Protein AF-A0A0U3AAB5-F1 (afdb_monomer_lite)

pLDDT: mean 86.21, std 10.26, range [43.69, 97.12]

Organism: Cnaphalocrocis medinalis (NCBI:txid437488)

InterPro domains:
  IPR052192 Ionotropic receptor [PTHR42643] (120-306)

Structure (mmCIF, N/CA/C/O backbone):
data_AF-A0A0U3AAB5-F1
#
_entry.id   AF-A0A0U3AAB5-F1
#
loop_
_atom_site.group_PDB
_atom_site.id
_atom_site.type_symbol
_atom_site.label_atom_id
_atom_site.label_alt_id
_atom_site.label_comp_id
_atom_site.label_asym_id
_atom_site.label_entity_id
_atom_site.label_seq_id
_atom_site.pdbx_PDB_ins_code
_atom_site.Cartn_x
_atom_site.Cartn_y
_atom_site.Cartn_z
_atom_site.occupancy
_atom_site.B_iso_or_equiv
_atom_site.auth_seq_id
_atom_site.auth_comp_id
_atom_site.auth_asym_id
_atom_site.auth_atom_id
_atom_site.pdbx_PDB_model_num
ATOM 1 N N . LYS A 1 1 ? -9.366 24.330 27.248 1.00 53.28 1 LYS A N 1
ATOM 2 C CA . LYS A 1 1 ? -8.944 22.915 27.414 1.00 53.28 1 LYS A CA 1
ATOM 3 C C . LYS A 1 1 ? -9.839 22.276 28.473 1.00 53.28 1 LYS A C 1
ATOM 5 O O . LYS A 1 1 ? -10.000 22.884 29.523 1.00 53.28 1 LYS A O 1
ATOM 10 N N . SER A 1 2 ? -10.493 21.150 28.172 1.00 60.34 2 SER A N 1
ATOM 11 C CA . SER A 1 2 ? -11.487 20.519 29.059 1.00 60.34 2 SER A CA 1
ATOM 12 C C . SER A 1 2 ? -10.840 19.854 30.287 1.00 60.34 2 SER A C 1
ATOM 14 O O . SER A 1 2 ? -9.654 19.523 30.272 1.00 60.34 2 SER A O 1
ATOM 16 N N . LYS A 1 3 ? -11.625 19.628 31.349 1.00 65.94 3 LYS A N 1
ATOM 17 C CA . LYS A 1 3 ? -11.216 18.922 32.583 1.00 65.94 3 LYS A CA 1
ATOM 18 C C . LYS A 1 3 ? -10.645 17.520 32.304 1.00 65.94 3 LYS A C 1
ATOM 20 O O . LYS A 1 3 ? -9.712 17.089 32.976 1.00 65.94 3 LYS A O 1
ATOM 25 N N . GLU A 1 4 ? -11.155 16.844 31.277 1.00 64.88 4 GLU A N 1
ATOM 26 C CA . GLU A 1 4 ? -10.696 15.520 30.833 1.00 64.88 4 GLU A CA 1
ATOM 27 C C . GLU A 1 4 ? -9.260 15.551 30.288 1.00 64.88 4 GLU A C 1
ATOM 29 O O . GLU A 1 4 ? -8.475 14.647 30.563 1.00 64.88 4 GLU A O 1
ATOM 34 N N . SER A 1 5 ? -8.862 16.630 29.603 1.00 64.75 5 SER A N 1
ATOM 35 C CA . SER A 1 5 ? -7.488 16.784 29.102 1.00 64.75 5 SER A CA 1
ATOM 36 C C . SER A 1 5 ? -6.456 16.799 30.236 1.00 64.75 5 SER A C 1
ATOM 38 O O . SER A 1 5 ? -5.373 16.237 30.079 1.00 64.75 5 SER A O 1
ATOM 40 N N . TYR A 1 6 ? -6.794 17.384 31.390 1.00 69.94 6 TYR A N 1
ATOM 41 C CA . TYR A 1 6 ? -5.922 17.386 32.569 1.00 69.94 6 TYR A CA 1
ATOM 42 C C . TYR A 1 6 ? -5.834 16.008 33.236 1.00 69.94 6 TYR A C 1
ATOM 44 O O . TYR A 1 6 ? -4.769 15.645 33.736 1.00 69.94 6 TYR A O 1
ATOM 52 N N . LEU A 1 7 ? -6.922 15.228 33.218 1.00 74.19 7 LEU A N 1
ATOM 53 C CA . LEU A 1 7 ? -6.930 13.851 33.718 1.00 74.19 7 LEU A CA 1
ATOM 54 C C . LEU A 1 7 ? -5.954 12.983 32.917 1.00 74.19 7 LEU A C 1
ATOM 56 O O . LEU A 1 7 ? -5.092 12.337 33.506 1.00 74.19 7 LEU A O 1
ATOM 60 N N . PHE A 1 8 ? -6.040 13.025 31.584 1.00 73.44 8 PHE A N 1
ATOM 61 C CA . PHE A 1 8 ? -5.138 12.271 30.711 1.00 73.44 8 PHE A CA 1
ATOM 62 C C . PHE A 1 8 ? -3.686 12.702 30.871 1.00 73.44 8 PHE A C 1
ATOM 64 O O . PHE A 1 8 ? -2.805 11.855 30.977 1.00 73.44 8 PHE A O 1
ATOM 71 N N . GLN A 1 9 ? -3.428 14.007 30.953 1.00 73.50 9 GLN A N 1
ATOM 72 C CA . GLN A 1 9 ? -2.069 14.497 31.149 1.00 73.50 9 GLN A CA 1
ATOM 73 C C . GLN A 1 9 ? -1.484 14.016 32.484 1.00 73.50 9 GLN A C 1
ATOM 75 O O . GLN A 1 9 ? -0.311 13.668 32.551 1.00 73.50 9 GLN A O 1
ATOM 80 N N . ASN A 1 10 ? -2.290 13.949 33.545 1.00 78.12 10 ASN A N 1
ATOM 81 C CA . ASN A 1 10 ? -1.845 13.419 34.833 1.00 78.12 10 ASN A CA 1
ATOM 82 C C . ASN A 1 10 ? -1.679 11.894 34.826 1.00 78.12 10 ASN A C 1
ATOM 84 O O . ASN A 1 10 ? -0.708 11.407 35.398 1.00 78.12 10 ASN A O 1
ATOM 88 N N . LEU A 1 11 ? -2.563 11.157 34.145 1.00 79.44 11 LEU A N 1
ATOM 89 C CA . LEU A 1 11 ? -2.450 9.705 33.971 1.00 79.44 11 LEU A CA 1
ATOM 90 C C . LEU A 1 11 ? -1.170 9.335 33.210 1.00 79.44 11 LEU A C 1
ATOM 92 O O . LEU A 1 11 ? -0.458 8.410 33.590 1.00 79.44 11 LEU A O 1
ATOM 96 N N . LEU A 1 12 ? -0.863 10.082 32.148 1.00 79.88 12 LEU A N 1
ATOM 97 C CA . LEU A 1 12 ? 0.249 9.774 31.256 1.00 79.88 12 LEU A CA 1
ATOM 98 C C . LEU A 1 12 ? 1.599 10.321 31.746 1.00 79.88 12 LEU A C 1
ATOM 100 O O . LEU A 1 12 ? 2.638 9.856 31.291 1.00 79.88 12 LEU A O 1
ATOM 104 N N . LYS A 1 13 ? 1.632 11.254 32.710 1.00 78.00 13 LYS A N 1
ATOM 105 C CA . LYS A 1 13 ? 2.886 11.767 33.309 1.00 78.00 13 LYS A CA 1
ATOM 106 C C . LYS A 1 13 ? 3.791 10.673 33.885 1.00 78.00 13 LYS A C 1
ATOM 108 O O . LYS A 1 13 ? 5.003 10.847 33.874 1.00 78.00 13 LYS A O 1
ATOM 113 N N . GLY A 1 14 ? 3.218 9.583 34.397 1.00 77.56 14 GLY A N 1
ATOM 114 C CA . GLY A 1 14 ? 3.962 8.445 34.951 1.00 77.56 14 GLY A CA 1
ATOM 115 C C . GLY A 1 14 ? 4.157 7.281 33.977 1.00 77.56 14 GLY A C 1
ATOM 116 O O . GLY A 1 14 ? 4.626 6.223 34.389 1.00 77.56 14 GLY A O 1
ATOM 117 N N . PHE A 1 15 ? 3.750 7.429 32.714 1.00 79.94 15 PHE A N 1
ATOM 118 C CA . PHE A 1 15 ? 3.749 6.327 31.758 1.00 79.94 15 PHE A CA 1
ATOM 119 C C . PHE A 1 15 ? 5.158 6.136 31.164 1.00 79.94 15 PHE A C 1
ATOM 121 O O . PHE A 1 15 ? 5.760 7.111 30.715 1.00 79.94 15 PHE A O 1
ATOM 128 N N . PRO A 1 16 ? 5.711 4.908 31.133 1.00 84.06 16 PRO A N 1
ATOM 129 C CA . PRO A 1 16 ? 7.117 4.656 30.790 1.00 84.06 16 PRO A CA 1
ATOM 130 C C . PRO A 1 16 ? 7.421 4.736 29.282 1.00 84.06 16 PRO A C 1
ATOM 132 O O . PRO A 1 16 ? 8.413 4.178 28.819 1.00 84.06 16 PRO A O 1
ATOM 135 N N . VAL A 1 17 ? 6.570 5.397 28.495 1.00 82.31 17 VAL A N 1
ATOM 136 C CA . VAL A 1 17 ? 6.731 5.541 27.044 1.00 82.31 17 VAL A CA 1
ATOM 137 C C . VAL A 1 17 ? 6.533 6.990 26.628 1.00 82.31 17 VAL A C 1
ATOM 139 O O . VAL A 1 17 ? 5.705 7.708 27.187 1.00 82.31 17 VAL A O 1
ATOM 142 N N . SER A 1 18 ? 7.292 7.418 25.622 1.00 83.62 18 SER A N 1
ATOM 143 C CA . SER A 1 18 ? 7.098 8.719 24.991 1.00 83.62 18 SER A CA 1
ATOM 144 C C . SER A 1 18 ? 5.726 8.762 24.328 1.00 83.62 18 SER A C 1
ATOM 146 O O . SER A 1 18 ? 5.373 7.871 23.558 1.00 83.62 18 SER A O 1
ATOM 148 N N . TYR A 1 19 ? 4.953 9.800 24.623 1.00 84.06 19 TYR A N 1
ATOM 149 C CA . TYR A 1 19 ? 3.646 10.015 24.022 1.00 84.06 19 TYR A CA 1
ATOM 150 C C . TYR A 1 19 ? 3.518 11.463 23.573 1.00 84.06 19 TYR A C 1
ATOM 152 O O . TYR A 1 19 ? 4.090 12.379 24.165 1.00 84.06 19 TYR A O 1
ATOM 160 N N . VAL A 1 20 ? 2.723 11.654 22.530 1.00 83.62 20 VAL A N 1
ATOM 161 C CA . VAL A 1 20 ? 2.262 12.965 22.094 1.00 83.62 20 VAL A CA 1
ATOM 162 C C . VAL A 1 20 ? 0.745 12.925 22.121 1.00 83.62 20 VAL A C 1
ATOM 164 O O . VAL A 1 20 ? 0.143 11.907 21.782 1.00 83.62 20 VAL A O 1
ATOM 167 N N . HIS A 1 21 ? 0.120 14.004 22.582 1.00 83.38 21 HIS A N 1
ATOM 168 C CA . HIS A 1 21 ? -1.331 14.094 22.651 1.00 83.38 21 HIS A CA 1
ATOM 169 C C . HIS A 1 21 ? -1.815 15.260 21.789 1.00 83.38 21 HIS A C 1
ATOM 171 O O . HIS A 1 21 ? -1.253 16.352 21.840 1.00 83.38 21 HIS A O 1
ATOM 177 N N . GLY A 1 22 ? -2.867 15.017 21.014 1.00 84.69 22 GLY A N 1
ATOM 178 C CA . GLY A 1 22 ? -3.570 16.027 20.224 1.00 84.69 22 GLY A CA 1
ATOM 179 C C . GLY A 1 22 ? -5.023 16.150 20.663 1.00 84.69 22 GLY A C 1
ATOM 180 O O . GLY A 1 22 ? -5.484 15.404 21.534 1.00 84.69 22 GLY A O 1
ATOM 181 N N . TYR A 1 23 ? -5.749 17.091 20.066 1.00 85.69 23 TYR A N 1
ATOM 182 C CA . TYR A 1 23 ? -7.181 17.257 20.309 1.00 85.69 23 TYR A CA 1
ATOM 183 C C . TYR A 1 23 ? -7.995 17.125 19.018 1.00 85.69 23 TYR A C 1
ATOM 185 O O . TYR A 1 23 ? -7.654 17.699 17.982 1.00 85.69 23 TYR A O 1
ATOM 193 N N . ILE A 1 24 ? -9.093 16.370 19.095 1.00 85.50 24 ILE A N 1
ATOM 194 C CA . ILE A 1 24 ? -10.075 16.239 18.015 1.00 85.50 24 ILE A CA 1
ATOM 195 C C . ILE A 1 24 ? -11.160 17.285 18.270 1.00 85.50 24 ILE A C 1
ATOM 197 O O . ILE A 1 24 ? -11.767 17.295 19.339 1.00 85.50 24 ILE A O 1
ATOM 201 N N . GLY A 1 25 ? -11.361 18.188 17.310 1.00 82.25 25 GLY A N 1
ATOM 202 C CA . GLY A 1 25 ? -12.419 19.192 17.383 1.00 82.25 25 GLY A CA 1
ATOM 203 C C . GLY A 1 25 ? -13.808 18.605 17.139 1.00 82.25 25 GLY A C 1
ATOM 204 O O . GLY A 1 25 ? -13.945 17.488 16.643 1.00 82.25 25 GLY A O 1
ATOM 205 N N . ASP A 1 26 ? -14.841 19.406 17.407 1.00 81.62 26 ASP A N 1
ATOM 206 C CA . ASP A 1 26 ? -16.247 19.037 17.166 1.00 81.62 26 ASP A CA 1
ATOM 207 C C . ASP A 1 26 ? -16.543 18.730 15.684 1.00 81.62 26 ASP A C 1
ATOM 209 O O . ASP A 1 26 ? -17.516 18.061 15.351 1.00 81.62 26 ASP A O 1
ATOM 213 N N . ASP A 1 27 ? -15.672 19.180 14.777 1.00 83.25 27 ASP A N 1
ATOM 214 C CA . ASP A 1 27 ? -15.710 18.888 13.347 1.00 83.25 27 ASP A CA 1
ATOM 215 C C . ASP A 1 27 ? -15.151 17.501 12.974 1.00 83.25 27 ASP A C 1
ATOM 217 O O . ASP A 1 27 ? -15.024 17.189 11.787 1.00 83.25 27 ASP A O 1
ATOM 221 N N . ASN A 1 28 ? -14.820 16.659 13.964 1.00 78.56 28 ASN A N 1
ATOM 222 C CA . ASN A 1 28 ? -14.159 15.360 13.791 1.00 78.56 28 ASN A CA 1
ATOM 223 C C . ASN A 1 28 ? -12.843 15.460 13.002 1.00 78.56 28 ASN A C 1
ATOM 225 O O . ASN A 1 28 ? -12.468 14.546 12.265 1.00 78.56 28 ASN A O 1
ATOM 229 N N . LYS A 1 29 ? -12.136 16.583 13.155 1.00 84.56 29 LYS A N 1
ATOM 230 C CA . LYS A 1 29 ? -10.801 16.796 12.596 1.00 84.56 29 LYS A CA 1
ATOM 231 C C . LYS A 1 29 ? -9.793 16.999 13.709 1.00 84.56 29 LYS A C 1
ATOM 233 O O . LYS A 1 29 ? -10.085 17.609 14.740 1.00 84.56 29 LYS A O 1
ATOM 238 N N . LEU A 1 30 ? -8.589 16.492 13.478 1.00 84.75 30 LEU A N 1
ATOM 239 C CA . LEU A 1 30 ? -7.462 16.740 14.359 1.00 84.75 30 LEU A CA 1
ATOM 240 C C . LEU A 1 30 ? -7.053 18.213 14.241 1.00 84.75 30 LEU A C 1
ATOM 242 O O . LEU A 1 30 ? -6.866 18.710 13.130 1.00 84.75 30 LEU A O 1
ATOM 246 N N . LYS A 1 31 ? -6.932 18.916 15.372 1.00 85.19 31 LYS A N 1
ATOM 247 C CA . LYS A 1 31 ? -6.490 20.319 15.377 1.00 85.19 31 LYS A CA 1
ATOM 248 C C . LYS A 1 31 ? -5.018 20.459 14.991 1.00 85.19 31 LYS A C 1
ATOM 250 O O . LYS A 1 31 ? -4.663 21.428 14.329 1.00 85.19 31 LYS A O 1
ATOM 255 N N . GLU A 1 32 ? -4.199 19.471 15.340 1.00 85.94 32 GLU A N 1
ATOM 256 C CA . GLU A 1 32 ? -2.774 19.410 15.014 1.00 85.94 32 GLU A CA 1
ATOM 257 C C . GLU A 1 32 ? -2.475 18.254 14.030 1.00 85.94 32 GLU A C 1
ATOM 259 O O . GLU A 1 32 ? -2.046 17.179 14.455 1.00 85.94 32 GLU A O 1
ATOM 264 N N . PRO A 1 33 ? -2.701 18.423 12.712 1.00 81.62 33 PRO A N 1
ATOM 265 C CA . PRO A 1 33 ? -2.517 17.354 11.720 1.00 81.62 33 PRO A CA 1
ATOM 266 C C . PRO A 1 33 ? -1.063 16.875 11.583 1.00 81.62 33 PRO A C 1
ATOM 268 O O . PRO A 1 33 ? -0.832 15.731 11.201 1.00 81.62 33 PRO A O 1
ATOM 271 N N . GLU A 1 34 ? -0.085 17.709 11.946 1.00 81.19 34 GLU A N 1
ATOM 272 C CA . GLU A 1 34 ? 1.344 17.363 11.927 1.00 81.19 34 GLU A CA 1
ATOM 273 C C . GLU A 1 34 ? 1.682 16.162 12.824 1.00 81.19 34 GLU A C 1
ATOM 275 O O . GLU A 1 34 ? 2.664 15.469 12.579 1.00 81.19 34 GLU A O 1
ATOM 280 N N . LEU A 1 35 ? 0.839 15.859 13.820 1.00 81.12 35 LEU A N 1
ATOM 281 C CA . LEU A 1 35 ? 1.000 14.696 14.698 1.00 81.12 35 LEU A CA 1
ATOM 282 C C . LEU A 1 35 ? 0.825 13.353 13.980 1.00 81.12 35 LEU A C 1
ATOM 284 O O . LEU A 1 35 ? 1.261 12.325 14.495 1.00 81.12 35 LEU A O 1
ATOM 288 N N . LEU A 1 36 ? 0.147 13.351 12.830 1.00 78.44 36 LEU A N 1
ATOM 289 C CA . LEU A 1 36 ? -0.093 12.148 12.034 1.00 78.44 36 LEU A CA 1
ATOM 290 C C . LEU A 1 36 ? 1.004 11.905 11.007 1.00 78.44 36 LEU A C 1
ATOM 292 O O . LEU A 1 36 ? 1.082 10.802 10.475 1.00 78.44 36 LEU A O 1
ATOM 296 N N . VAL A 1 37 ? 1.832 12.912 10.720 1.00 72.31 37 VAL A N 1
ATOM 297 C CA . VAL A 1 37 ? 2.930 12.767 9.771 1.00 72.31 37 VAL A CA 1
ATOM 298 C C . VAL A 1 37 ? 3.997 11.904 10.442 1.00 72.31 37 VAL A C 1
ATOM 300 O O . VAL A 1 37 ? 4.584 12.328 11.443 1.00 72.31 37 VAL A O 1
ATOM 303 N N . PRO A 1 38 ? 4.254 10.685 9.936 1.00 63.19 38 PRO A N 1
ATOM 304 C CA . PRO A 1 38 ? 5.276 9.836 10.513 1.00 63.19 38 PRO A CA 1
ATOM 305 C C . PRO A 1 38 ? 6.630 10.527 10.335 1.00 63.19 38 PRO A C 1
ATOM 307 O O . PRO A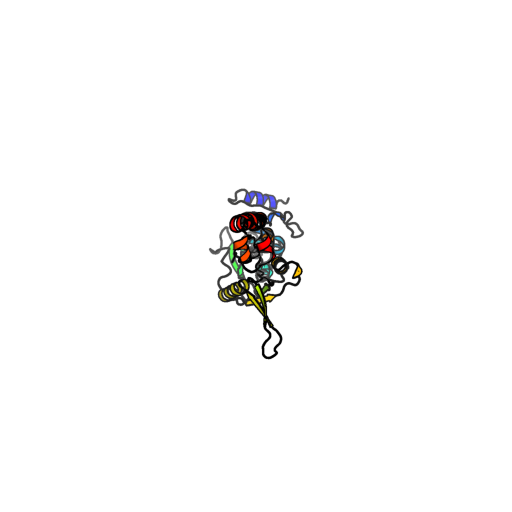 1 38 ? 7.113 10.736 9.223 1.00 63.19 38 PRO A O 1
ATOM 310 N N . GLY A 1 39 ? 7.239 10.926 11.452 1.00 63.91 39 GLY A N 1
ATOM 311 C CA . GLY A 1 39 ? 8.641 11.327 11.477 1.00 63.91 39 GLY A CA 1
ATOM 312 C C . GLY A 1 39 ? 9.560 10.114 11.280 1.00 63.91 39 GLY A C 1
ATOM 313 O O . GLY A 1 39 ? 9.167 9.070 10.772 1.00 63.91 39 GLY A O 1
ATOM 314 N N . LYS A 1 40 ? 10.798 10.185 11.779 1.00 58.66 40 LYS A N 1
ATOM 315 C CA . LYS A 1 40 ? 11.734 9.038 11.776 1.00 58.66 40 LYS A CA 1
ATOM 316 C C . LYS A 1 40 ? 11.338 7.885 12.727 1.00 58.66 40 LYS A C 1
ATOM 318 O O . LYS A 1 40 ? 12.153 6.998 12.958 1.00 58.66 40 LYS A O 1
ATOM 323 N N . GLN A 1 41 ? 10.160 7.922 13.350 1.00 67.69 41 GLN A N 1
ATOM 324 C CA . GLN A 1 41 ? 9.769 7.021 14.440 1.00 67.69 41 GLN A CA 1
ATOM 325 C C . GLN A 1 41 ? 8.426 6.348 14.159 1.00 67.69 41 GLN A C 1
ATOM 327 O O . GLN A 1 41 ? 7.522 6.961 13.596 1.00 67.69 41 GLN A O 1
ATOM 332 N N . CYS A 1 42 ? 8.293 5.094 14.597 1.00 75.06 42 CYS A N 1
ATOM 333 C CA . CYS A 1 42 ? 7.052 4.333 14.511 1.00 75.06 42 CYS A CA 1
ATOM 334 C C . CYS A 1 42 ? 6.024 4.883 15.506 1.00 75.06 42 CYS A C 1
ATOM 336 O O . CYS A 1 42 ? 6.278 4.913 16.712 1.00 75.06 42 CYS A O 1
ATOM 338 N N . LEU A 1 43 ? 4.862 5.297 15.003 1.00 86.06 43 LEU A N 1
ATOM 339 C CA . LEU A 1 43 ? 3.772 5.830 15.814 1.00 86.06 43 LEU A CA 1
ATOM 340 C C . LEU A 1 43 ? 2.698 4.759 16.034 1.00 86.06 43 LEU A C 1
ATOM 342 O O . LEU A 1 43 ? 2.412 3.928 15.174 1.00 86.06 43 LEU A O 1
ATOM 346 N N . HIS A 1 44 ? 2.102 4.764 17.220 1.00 91.19 44 HIS A N 1
ATOM 347 C CA . HIS A 1 44 ? 0.938 3.952 17.561 1.00 91.19 44 HIS A CA 1
ATOM 348 C C . HIS A 1 44 ? -0.119 4.866 18.158 1.00 91.19 44 HIS A C 1
ATOM 350 O O . HIS A 1 44 ? 0.207 5.848 18.826 1.00 91.19 44 HIS A O 1
ATOM 356 N N . PHE A 1 45 ? -1.385 4.549 17.917 1.00 91.88 45 PHE A N 1
ATOM 357 C CA . PHE A 1 45 ? -2.470 5.485 18.164 1.00 91.88 45 PHE A CA 1
ATOM 358 C C . PHE A 1 45 ? -3.433 4.948 19.209 1.00 91.88 45 PHE A C 1
ATOM 360 O O . PHE A 1 45 ? -3.860 3.795 19.150 1.00 91.88 45 PHE A O 1
ATOM 367 N N . ILE A 1 46 ? -3.811 5.819 20.141 1.00 92.50 46 ILE A N 1
ATOM 368 C CA . ILE A 1 46 ? -4.958 5.624 21.022 1.00 92.50 46 ILE A CA 1
ATOM 369 C C . ILE A 1 46 ? -5.913 6.780 20.748 1.00 92.50 46 ILE A C 1
ATOM 371 O O . ILE A 1 46 ? -5.558 7.939 20.952 1.00 92.50 46 ILE A O 1
ATOM 375 N N . ILE A 1 47 ? -7.115 6.467 20.271 1.00 92.31 47 ILE A N 1
ATOM 376 C CA . ILE A 1 47 ? -8.159 7.453 20.001 1.00 92.31 47 ILE A CA 1
ATOM 377 C C . ILE A 1 47 ? -9.285 7.274 21.003 1.00 92.31 47 ILE A C 1
ATOM 379 O O . ILE A 1 47 ? -9.811 6.175 21.162 1.00 92.31 47 ILE A O 1
ATOM 383 N N . PHE A 1 48 ? -9.716 8.381 21.593 1.00 90.38 48 PHE A N 1
ATOM 384 C CA . PHE A 1 48 ? -10.969 8.468 22.327 1.00 90.38 48 PHE A CA 1
ATOM 385 C C . PHE A 1 48 ? -11.986 9.167 21.430 1.00 90.38 48 PHE A C 1
ATOM 387 O O . PHE A 1 48 ? -11.773 10.315 21.044 1.00 90.38 48 PHE A O 1
ATOM 394 N N . SER A 1 49 ? -13.059 8.471 21.053 1.00 89.06 49 SER A N 1
ATOM 395 C CA . SER A 1 49 ? -14.095 9.028 20.177 1.00 89.06 49 SER A CA 1
ATOM 396 C C . SER A 1 49 ? -15.498 8.619 20.622 1.00 89.06 49 SER A C 1
ATOM 398 O O . SER A 1 49 ? -15.705 7.560 21.216 1.00 89.06 49 SER A O 1
ATOM 400 N N . SER A 1 50 ? -16.490 9.461 20.342 1.00 87.31 50 SER A N 1
ATOM 401 C CA . SER A 1 50 ? -17.903 9.101 20.490 1.00 87.31 50 SER A CA 1
ATOM 402 C C . SER A 1 50 ? -18.303 8.020 19.480 1.00 87.31 50 SER A C 1
ATOM 404 O O . SER A 1 50 ? -18.947 7.030 19.835 1.00 87.31 50 SER A O 1
ATOM 406 N N . GLU A 1 51 ? -17.852 8.170 18.235 1.00 90.19 51 GLU A N 1
ATOM 407 C CA . GLU A 1 51 ? -18.215 7.322 17.105 1.00 90.19 51 GLU A CA 1
ATOM 408 C C . GLU A 1 51 ? -17.008 6.572 16.552 1.00 90.19 51 GLU A C 1
ATOM 410 O O . GLU A 1 51 ? -16.052 7.174 16.059 1.00 90.19 51 GLU A O 1
ATOM 415 N N . VAL A 1 52 ? -17.079 5.243 16.527 1.00 92.31 52 VAL A N 1
ATOM 416 C CA . VAL A 1 52 ? -15.980 4.406 16.027 1.00 92.31 52 VAL A CA 1
ATOM 417 C C . VAL A 1 52 ? -15.613 4.714 14.565 1.00 92.31 52 VAL A C 1
ATOM 419 O O . VAL A 1 52 ? -14.432 4.746 14.230 1.00 92.31 52 VAL A O 1
ATOM 422 N N . LYS A 1 53 ? -16.589 5.044 13.705 1.00 91.94 53 LYS A N 1
ATOM 423 C CA . LYS A 1 53 ? -16.374 5.343 12.273 1.00 91.94 53 LYS A CA 1
ATOM 424 C C . LYS A 1 53 ? -15.547 6.617 12.041 1.00 91.94 53 LYS A C 1
ATOM 426 O O . LYS A 1 53 ? -14.845 6.717 11.037 1.00 91.94 53 LYS A O 1
ATOM 431 N N . SER A 1 54 ? -15.583 7.575 12.972 1.00 91.19 54 SER A N 1
ATOM 432 C CA . SER A 1 54 ? -14.807 8.822 12.868 1.00 91.19 54 SER A CA 1
ATOM 433 C C . SER A 1 54 ? -13.293 8.580 12.878 1.00 91.19 54 SER A C 1
ATOM 435 O O . SER A 1 54 ? -12.553 9.326 12.241 1.00 91.19 54 SER A O 1
ATOM 437 N N . SER A 1 55 ? -12.838 7.499 13.527 1.00 92.12 55 SER A N 1
ATOM 438 C CA . SER A 1 55 ? -11.414 7.162 13.666 1.00 92.12 55 SER A CA 1
ATOM 439 C C . SER A 1 55 ? -10.690 7.072 12.321 1.00 92.12 55 SER A C 1
ATOM 441 O O . SER A 1 55 ? -9.575 7.572 12.189 1.00 92.12 55 SER A O 1
ATOM 443 N N . VAL A 1 56 ? -11.350 6.512 11.305 1.00 91.00 56 VAL A N 1
ATOM 444 C CA . VAL A 1 56 ? -10.804 6.339 9.952 1.00 91.00 56 VAL A CA 1
ATOM 445 C C . VAL A 1 56 ? -10.574 7.682 9.262 1.00 91.00 56 VAL A C 1
ATOM 447 O O . VAL A 1 56 ? -9.543 7.889 8.632 1.00 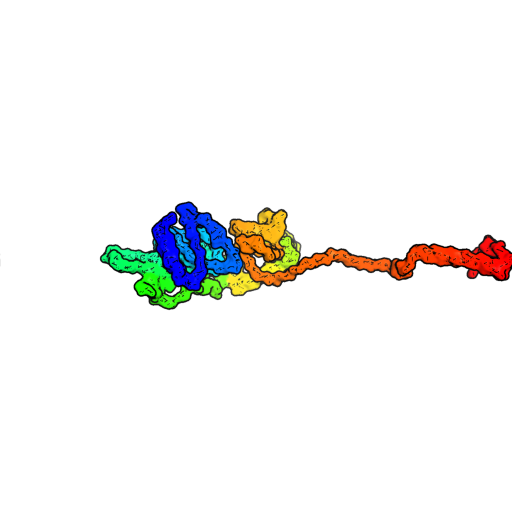91.00 56 VAL A O 1
ATOM 450 N N . ARG A 1 57 ? -11.507 8.628 9.421 1.00 89.12 57 ARG A N 1
ATOM 451 C CA . ARG A 1 57 ? -11.372 9.978 8.850 1.00 89.12 57 ARG A CA 1
ATOM 452 C C . ARG A 1 57 ? -10.255 10.775 9.520 1.00 89.12 57 ARG A C 1
ATOM 454 O O . ARG A 1 57 ? -9.695 11.660 8.885 1.00 89.12 57 ARG A O 1
ATOM 46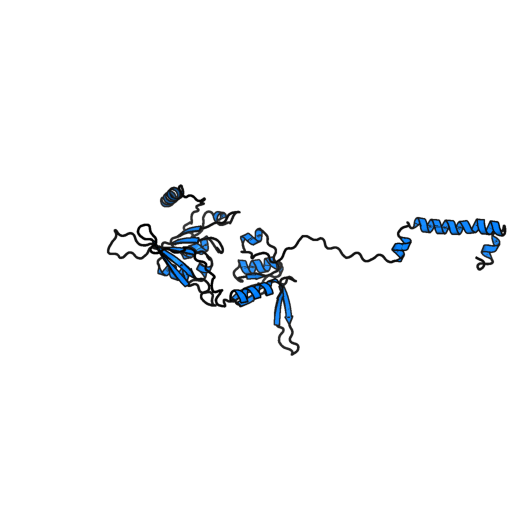1 N N . ILE A 1 58 ? -9.971 10.477 10.788 1.00 89.56 58 ILE A N 1
ATOM 462 C CA . ILE A 1 58 ? -8.967 11.178 11.587 1.00 89.56 58 ILE A CA 1
ATOM 463 C C . ILE A 1 58 ? -7.567 10.633 11.297 1.00 89.56 58 ILE A C 1
ATOM 465 O O . ILE A 1 58 ? -6.685 11.424 10.998 1.00 89.56 58 ILE A O 1
ATOM 469 N N . LEU A 1 59 ? -7.353 9.314 11.379 1.00 89.19 59 LEU A N 1
ATOM 470 C CA . LEU A 1 59 ? -6.016 8.719 11.220 1.00 89.19 59 LEU A CA 1
ATOM 471 C C . LEU A 1 59 ? -5.646 8.357 9.778 1.00 89.19 59 LEU A C 1
ATOM 473 O O . LEU A 1 59 ? -4.470 8.126 9.504 1.00 89.19 59 LEU A O 1
ATOM 477 N N . GLY A 1 60 ? -6.618 8.232 8.874 1.00 88.06 60 GLY A N 1
ATOM 478 C CA . GLY A 1 60 ? -6.378 7.657 7.550 1.00 88.06 60 GLY A CA 1
ATOM 479 C C . GLY A 1 60 ? -6.002 6.171 7.608 1.00 88.06 60 GLY A C 1
ATOM 480 O O . GLY A 1 60 ? -6.295 5.476 8.578 1.00 88.06 60 GLY A O 1
ATOM 481 N N . LYS A 1 61 ? -5.368 5.662 6.549 1.00 87.75 61 LYS A N 1
ATOM 482 C CA . LYS A 1 61 ? -4.937 4.259 6.454 1.00 87.75 61 LYS A CA 1
ATOM 483 C C . LYS A 1 61 ? -3.726 4.004 7.360 1.00 87.75 61 LYS A C 1
ATOM 485 O O . LYS A 1 61 ? -2.772 4.769 7.338 1.00 87.75 61 LYS A O 1
ATOM 490 N N . GLN A 1 62 ? -3.764 2.923 8.136 1.00 89.88 62 GLN A N 1
ATOM 491 C CA . GLN A 1 62 ? -2.688 2.469 9.020 1.00 89.88 62 GLN A CA 1
ATOM 492 C C . GLN A 1 62 ? -2.426 0.973 8.791 1.00 89.88 62 GLN A C 1
ATOM 494 O O . GLN A 1 62 ? -3.150 0.103 9.290 1.00 89.88 62 GLN A O 1
ATOM 499 N N . SER A 1 63 ? -1.388 0.677 8.012 1.00 85.88 63 SER A N 1
ATOM 500 C CA . SER A 1 63 ? -0.966 -0.683 7.661 1.00 85.88 63 SER A CA 1
ATOM 501 C C . SER A 1 63 ? -0.086 -1.322 8.742 1.00 85.88 63 SER A C 1
ATOM 503 O O . SER A 1 63 ? -0.276 -2.488 9.082 1.00 85.88 63 SER A O 1
ATOM 505 N N . GLU A 1 64 ? 0.826 -0.559 9.346 1.00 85.88 64 GLU A N 1
ATOM 506 C CA . GLU A 1 64 ? 1.771 -1.081 10.346 1.00 85.88 64 GLU A CA 1
ATOM 507 C C . GLU A 1 64 ? 1.385 -0.721 11.789 1.00 85.88 64 GLU A C 1
ATOM 509 O O . GLU A 1 64 ? 1.459 -1.555 12.699 1.00 85.88 64 GLU A O 1
ATOM 514 N N . SER A 1 65 ? 0.936 0.516 12.009 1.00 90.50 65 SER A N 1
ATOM 515 C CA . SER A 1 65 ? 0.664 1.080 13.332 1.00 90.50 65 SER A CA 1
ATOM 516 C C . SER A 1 65 ? -0.408 0.302 14.099 1.00 90.50 65 SER A C 1
ATOM 518 O O . SER A 1 65 ? -1.463 -0.035 13.561 1.00 90.50 65 SER A O 1
ATOM 520 N N . LYS A 1 66 ? -0.184 0.078 15.400 1.00 93.88 66 LYS A N 1
ATOM 521 C CA . LYS A 1 66 ? -1.228 -0.405 16.313 1.00 93.88 66 LYS A CA 1
ATOM 522 C C . LYS A 1 66 ? -2.196 0.734 16.616 1.00 93.88 66 LYS A C 1
ATOM 524 O O . LYS A 1 66 ? -1.769 1.809 17.038 1.00 93.88 66 LYS A O 1
ATOM 529 N N . VAL A 1 67 ? -3.486 0.484 16.421 1.00 95.44 67 VAL A N 1
ATOM 530 C CA . VAL A 1 67 ? -4.562 1.453 16.636 1.00 95.44 67 VAL A CA 1
ATOM 531 C C . VAL A 1 67 ? -5.511 0.917 17.701 1.00 95.44 67 VAL A C 1
ATOM 533 O O . VAL A 1 67 ? -6.116 -0.142 17.538 1.00 95.44 67 VAL A O 1
ATOM 536 N N . VAL A 1 68 ? -5.655 1.666 18.789 1.00 96.44 68 VAL A N 1
ATOM 537 C CA . VAL A 1 68 ? -6.635 1.421 19.847 1.00 96.44 68 VAL A CA 1
ATOM 538 C C . VAL A 1 68 ? -7.708 2.498 19.765 1.00 96.44 68 VAL A C 1
ATOM 540 O O . VAL A 1 68 ? -7.415 3.681 19.908 1.00 96.44 68 VAL A O 1
ATOM 543 N N . VAL A 1 69 ? -8.958 2.103 19.555 1.00 95.81 69 VAL A N 1
ATOM 544 C CA . VAL A 1 69 ? -10.104 3.015 19.542 1.00 95.81 69 VAL A CA 1
ATOM 545 C C . VAL A 1 69 ? -10.948 2.751 20.777 1.00 95.81 69 VAL A C 1
ATOM 547 O O . VAL A 1 69 ? -11.580 1.705 20.895 1.00 95.81 69 VAL A O 1
ATOM 550 N N . VAL A 1 70 ? -10.973 3.706 21.698 1.00 93.88 70 VAL A N 1
ATOM 551 C CA . VAL A 1 70 ? -11.877 3.717 22.845 1.00 93.88 70 VAL A CA 1
ATOM 552 C C . VAL A 1 70 ? -13.119 4.492 22.428 1.00 93.88 70 VAL A C 1
ATOM 554 O O . VAL A 1 70 ? -13.106 5.724 22.358 1.00 93.88 70 VAL A O 1
ATOM 557 N N . ALA A 1 71 ? -14.175 3.756 22.086 1.00 90.38 71 ALA A N 1
ATOM 558 C CA . ALA A 1 71 ? -15.398 4.321 21.540 1.00 90.38 71 ALA A CA 1
ATOM 559 C C . ALA A 1 71 ? -16.530 4.307 22.574 1.00 90.38 71 ALA A C 1
ATOM 561 O O . ALA A 1 71 ? -16.774 3.291 23.223 1.00 90.38 71 ALA A O 1
ATOM 562 N N . ARG A 1 72 ? -17.301 5.399 22.654 1.00 88.62 72 ARG A N 1
ATOM 563 C CA . ARG A 1 72 ? -18.610 5.425 23.347 1.00 88.62 72 ARG A CA 1
ATOM 564 C C . ARG A 1 72 ? -19.761 4.928 22.455 1.00 88.62 72 ARG A C 1
ATOM 566 O O . ARG A 1 72 ? -20.918 5.276 22.665 1.00 88.62 72 ARG A O 1
ATOM 573 N N . SER A 1 73 ? -19.440 4.135 21.435 1.00 89.44 73 SER A N 1
ATOM 574 C CA . SER A 1 73 ? -20.408 3.578 20.490 1.00 89.44 73 SER A CA 1
ATOM 575 C C . SER A 1 73 ? -21.095 2.334 21.061 1.00 89.44 73 SER A C 1
ATOM 577 O O . SER A 1 73 ? -20.513 1.609 21.867 1.00 89.44 73 SER A O 1
ATOM 579 N N . SER A 1 74 ? -22.320 2.057 20.606 1.00 91.94 74 SER A N 1
ATOM 580 C CA . SER A 1 74 ? -23.022 0.818 20.956 1.00 91.94 74 SER A CA 1
ATOM 581 C C . SER A 1 74 ? -22.282 -0.413 20.419 1.00 91.94 74 SER A C 1
ATOM 583 O O . SER A 1 74 ? -21.560 -0.337 19.421 1.00 91.94 74 SER A O 1
ATOM 585 N N . GLN A 1 75 ? -22.495 -1.576 21.041 1.00 92.06 75 GLN A N 1
ATOM 586 C CA . GLN A 1 75 ? -21.887 -2.834 20.583 1.00 92.06 75 GLN A CA 1
ATOM 587 C C . GLN A 1 75 ? -22.245 -3.151 19.125 1.00 92.06 75 GLN A C 1
ATOM 589 O O . GLN A 1 75 ? -21.390 -3.588 18.357 1.00 92.06 75 GLN A O 1
ATOM 594 N N . TRP A 1 76 ? -23.490 -2.866 18.731 1.00 92.56 76 TRP A N 1
ATOM 595 C CA . TRP A 1 76 ? -23.954 -3.023 17.356 1.00 92.56 76 TRP A CA 1
ATOM 596 C C . TRP A 1 76 ? -23.158 -2.145 16.382 1.00 92.56 76 TRP A C 1
ATOM 598 O O . TRP A 1 76 ? -22.650 -2.647 15.384 1.00 92.56 76 TRP A O 1
ATOM 608 N N . ALA A 1 77 ? -22.959 -0.862 16.706 1.00 94.31 77 ALA A N 1
ATOM 609 C CA . ALA A 1 77 ? -22.199 0.056 15.856 1.00 94.31 77 ALA A CA 1
ATOM 610 C C . ALA A 1 77 ? -20.726 -0.367 15.712 1.00 94.31 77 ALA A C 1
ATOM 612 O O . ALA A 1 77 ? -20.125 -0.195 14.651 1.00 94.31 77 ALA A O 1
ATOM 613 N N . VAL A 1 78 ? -20.142 -0.952 16.764 1.00 94.88 78 VAL A N 1
ATOM 614 C CA . VAL A 1 78 ? -18.785 -1.514 16.720 1.00 94.88 78 VAL A CA 1
ATOM 615 C C . VAL A 1 78 ? -18.720 -2.733 15.801 1.00 94.88 78 VAL A C 1
ATOM 617 O O . VAL A 1 78 ? -17.824 -2.806 14.963 1.00 94.88 78 VAL A O 1
ATOM 620 N N . GLN A 1 79 ? -19.662 -3.671 15.913 1.00 94.94 79 GLN A N 1
ATOM 621 C CA . GLN A 1 79 ? -19.707 -4.854 15.045 1.00 94.94 79 GLN A CA 1
ATOM 622 C C . GLN A 1 79 ? -19.943 -4.484 13.578 1.00 94.94 79 GLN A C 1
ATOM 624 O O . GLN A 1 79 ? -19.265 -5.015 12.697 1.00 94.94 79 GLN A O 1
ATOM 629 N N . GLU A 1 80 ? -20.850 -3.543 13.316 1.00 94.75 80 GLU A N 1
ATOM 630 C CA . GLU A 1 80 ? -21.109 -3.019 11.975 1.00 94.75 80 GLU A CA 1
ATOM 631 C C . GLU A 1 80 ? -19.843 -2.382 11.384 1.00 94.75 80 GLU A C 1
ATOM 633 O O . GLU A 1 80 ? -19.443 -2.701 10.265 1.00 94.75 80 GLU A O 1
ATOM 638 N N . PHE A 1 81 ? -19.157 -1.533 12.156 1.00 95.00 81 PHE A N 1
ATOM 639 C CA . PHE A 1 81 ? -17.905 -0.919 11.724 1.00 95.00 81 PHE A CA 1
ATOM 640 C C . PHE A 1 81 ? -16.827 -1.957 11.409 1.00 95.00 81 PHE A C 1
ATOM 642 O O . PHE A 1 81 ? -16.218 -1.888 10.346 1.00 95.00 81 PHE A O 1
ATOM 649 N N . LEU A 1 82 ? -16.616 -2.931 12.292 1.00 95.25 82 LEU A N 1
ATOM 650 C CA . LEU A 1 82 ? -15.612 -3.984 12.118 1.00 95.25 82 LEU A CA 1
ATOM 651 C C . LEU A 1 82 ? -15.917 -4.938 10.956 1.00 95.25 82 LEU A C 1
ATOM 653 O O . LEU A 1 82 ? -15.004 -5.604 10.466 1.00 95.25 82 LEU A O 1
ATOM 657 N N . SER A 1 83 ? -17.175 -5.010 10.519 1.00 93.62 83 SER A N 1
ATOM 658 C CA . SER A 1 83 ? -17.589 -5.766 9.328 1.00 93.62 83 SER A CA 1
ATOM 659 C C . SER A 1 83 ? -17.471 -4.953 8.034 1.00 93.62 83 SER A C 1
ATOM 661 O O . SER A 1 83 ? -17.584 -5.490 6.935 1.00 93.62 83 SER A O 1
ATOM 663 N N . SER A 1 84 ? -17.294 -3.637 8.154 1.00 91.69 84 SER A N 1
ATOM 664 C CA . SER A 1 84 ? -17.306 -2.720 7.021 1.00 91.69 84 SER A CA 1
ATOM 665 C C . SER A 1 84 ? -15.953 -2.649 6.317 1.00 91.69 84 SER A C 1
ATOM 667 O O . SER A 1 84 ? -14.890 -2.853 6.902 1.00 91.69 84 SER A O 1
ATOM 669 N N . SER A 1 85 ? -15.970 -2.211 5.058 1.00 88.44 85 SER A N 1
ATOM 670 C CA . SER A 1 85 ? -14.747 -1.955 4.295 1.00 88.44 85 SER A CA 1
ATOM 671 C C . SER A 1 85 ? -13.827 -0.914 4.941 1.00 88.44 85 SER A C 1
ATOM 673 O O . SER A 1 85 ? -12.619 -0.951 4.706 1.00 88.44 85 SER A O 1
ATOM 675 N N . THR A 1 86 ? -14.377 -0.015 5.766 1.00 89.81 86 THR A N 1
ATOM 676 C CA . THR A 1 86 ? -13.631 1.069 6.416 1.00 89.81 86 THR A CA 1
ATOM 677 C C . THR A 1 86 ? -12.711 0.578 7.528 1.00 89.81 86 THR A C 1
ATOM 679 O O . THR A 1 86 ? -11.622 1.125 7.683 1.00 89.81 86 THR A O 1
ATOM 682 N N . SER A 1 87 ? -13.067 -0.491 8.253 1.00 91.62 87 SER A N 1
ATOM 683 C CA . SER A 1 87 ? -12.186 -1.028 9.298 1.00 91.62 87 SER A CA 1
ATOM 684 C C . SER A 1 87 ? -10.918 -1.651 8.726 1.00 91.62 87 SER A C 1
ATOM 686 O O . SER A 1 87 ? -9.911 -1.705 9.424 1.00 91.62 87 SER A O 1
ATOM 688 N N . ARG A 1 88 ? -10.936 -2.060 7.447 1.00 89.62 88 ARG A N 1
ATOM 689 C CA . ARG A 1 88 ? -9.764 -2.598 6.732 1.00 89.62 88 ARG A CA 1
ATOM 690 C C . ARG A 1 88 ? -8.654 -1.566 6.543 1.00 89.62 88 ARG A C 1
ATOM 692 O O . ARG A 1 88 ? -7.525 -1.945 6.254 1.00 89.62 88 ARG A O 1
ATOM 699 N N . MET A 1 89 ? -8.955 -0.276 6.725 1.00 90.00 89 MET A N 1
ATOM 700 C CA . MET A 1 89 ? -7.930 0.766 6.750 1.00 90.00 89 MET A CA 1
ATOM 701 C C . MET A 1 89 ? -6.975 0.612 7.937 1.00 90.00 89 MET A C 1
ATOM 703 O O . MET A 1 89 ? -5.884 1.164 7.885 1.00 90.00 89 MET A O 1
ATOM 707 N N . PHE A 1 90 ? -7.350 -0.147 8.971 1.00 93.25 90 PHE A N 1
ATOM 708 C CA . PHE A 1 90 ? -6.511 -0.444 10.125 1.00 93.25 90 PHE A CA 1
ATOM 709 C C . PHE A 1 90 ? -6.229 -1.942 10.197 1.00 93.25 90 PHE A C 1
ATOM 711 O O . PHE A 1 90 ? -7.125 -2.715 10.515 1.00 93.25 90 PHE A O 1
ATOM 718 N N . ILE A 1 91 ? -4.987 -2.370 9.964 1.00 92.31 91 ILE A N 1
ATOM 719 C CA . ILE A 1 91 ? -4.647 -3.800 10.070 1.00 92.31 91 ILE A CA 1
ATOM 720 C C . ILE A 1 91 ? -4.592 -4.228 11.546 1.00 92.31 91 ILE A C 1
ATOM 722 O O . ILE A 1 91 ? -5.234 -5.193 11.967 1.00 92.31 91 ILE A O 1
ATOM 726 N N . ASN A 1 92 ? -3.858 -3.474 12.365 1.00 94.56 92 ASN A N 1
ATOM 727 C CA . ASN A 1 92 ? -3.663 -3.758 13.785 1.00 94.56 92 ASN A CA 1
ATOM 728 C C . ASN A 1 92 ? -4.662 -2.972 14.645 1.00 94.56 92 ASN A C 1
ATOM 730 O O . ASN A 1 92 ? -4.288 -2.011 15.316 1.00 94.56 92 ASN A O 1
ATOM 734 N N . LEU A 1 93 ? -5.935 -3.377 14.621 1.00 95.94 93 LEU A N 1
ATOM 735 C CA . LEU A 1 93 ? -7.027 -2.668 15.296 1.00 95.94 93 LEU A CA 1
ATOM 736 C C . LEU A 1 93 ? -7.512 -3.353 16.582 1.00 95.94 93 LEU A C 1
ATOM 738 O O . LEU A 1 93 ? -7.866 -4.535 16.575 1.00 95.94 93 LEU A O 1
ATOM 742 N N . LEU A 1 94 ? -7.652 -2.563 17.644 1.00 97.06 94 LEU A N 1
ATOM 743 C CA . LEU A 1 94 ? -8.347 -2.907 18.880 1.00 97.06 94 LEU A CA 1
ATOM 744 C C . LEU A 1 94 ? -9.442 -1.869 19.149 1.00 97.06 94 LEU A C 1
ATOM 746 O O . LEU A 1 94 ? -9.144 -0.685 19.277 1.00 97.06 94 LEU A O 1
ATOM 750 N N . VAL A 1 95 ? -10.699 -2.292 19.266 1.00 96.94 95 VAL A N 1
ATOM 751 C CA . VAL A 1 95 ? -11.811 -1.407 19.647 1.00 96.94 95 VAL A CA 1
ATOM 752 C C . VAL A 1 95 ? -12.277 -1.770 21.048 1.00 96.94 95 VAL A C 1
ATOM 754 O O . VAL A 1 95 ? -12.612 -2.921 21.312 1.00 96.94 95 VAL A O 1
ATOM 757 N N . ILE A 1 96 ? -12.306 -0.793 21.946 1.00 95.62 96 ILE A N 1
ATOM 758 C CA . ILE A 1 96 ? -12.777 -0.940 23.321 1.00 95.62 96 ILE A CA 1
ATOM 759 C C . ILE A 1 96 ? -14.115 -0.217 23.425 1.00 95.62 96 ILE A C 1
ATOM 761 O O . ILE A 1 96 ? -14.183 0.990 23.186 1.00 95.62 96 ILE A O 1
ATOM 765 N N . ALA A 1 97 ? -15.167 -0.952 23.777 1.00 93.12 97 ALA A N 1
ATOM 766 C CA . ALA A 1 97 ? -16.505 -0.403 23.969 1.00 93.12 97 ALA A CA 1
ATOM 767 C C . ALA A 1 97 ? -17.122 -0.913 25.271 1.00 93.12 97 ALA A C 1
ATOM 769 O O . ALA A 1 97 ? -16.835 -2.023 25.719 1.00 93.12 97 ALA A O 1
ATOM 770 N N . GLN A 1 98 ? -17.963 -0.091 25.890 1.00 89.25 98 GLN A N 1
ATOM 771 C CA . GLN A 1 98 ? -18.644 -0.447 27.131 1.00 89.25 98 GLN A CA 1
ATOM 772 C C . GLN A 1 98 ? -19.732 -1.495 26.859 1.00 89.25 98 GLN A C 1
ATOM 774 O O . GLN A 1 98 ? -20.425 -1.435 25.838 1.00 89.25 98 GLN A O 1
ATOM 779 N N . SER A 1 99 ? -19.884 -2.474 27.751 1.00 85.88 99 SER A N 1
ATOM 780 C CA . SER A 1 99 ? -21.016 -3.391 27.681 1.00 85.88 99 SER A CA 1
ATOM 781 C C . SER A 1 99 ? -22.306 -2.695 28.108 1.00 85.88 99 SER A C 1
ATOM 783 O O . SER A 1 99 ? -22.273 -1.675 28.797 1.00 85.88 99 SER A O 1
ATOM 785 N N . PHE A 1 100 ? -23.453 -3.265 27.731 1.00 79.12 100 PHE A N 1
ATOM 786 C CA . PHE A 1 100 ? -24.719 -2.851 28.329 1.00 79.12 100 PHE A CA 1
ATOM 787 C C . PHE A 1 100 ? -24.643 -3.065 29.847 1.00 79.12 100 PHE A C 1
ATOM 789 O O . PHE A 1 100 ? -24.100 -4.081 30.295 1.00 79.12 100 PHE A O 1
ATOM 796 N N . LYS A 1 101 ? -25.114 -2.078 30.615 1.00 67.94 101 LYS A N 1
ATOM 797 C CA . LYS A 1 101 ? -25.421 -2.250 32.035 1.00 67.94 101 LYS A CA 1
ATOM 798 C C . LYS A 1 101 ? -26.824 -2.837 32.125 1.00 67.94 101 LYS A C 1
ATOM 800 O O . LYS A 1 101 ? -27.697 -2.389 31.390 1.00 67.94 101 LYS A O 1
ATOM 805 N N . ASP A 1 102 ? -27.019 -3.820 32.995 1.00 60.59 102 ASP A N 1
ATOM 806 C CA . ASP A 1 102 ? -28.368 -4.176 33.428 1.00 60.59 102 ASP A CA 1
ATOM 807 C C . ASP A 1 102 ? -28.855 -3.066 34.367 1.00 60.59 102 ASP A C 1
ATOM 809 O O . ASP A 1 102 ? -28.138 -2.689 35.298 1.00 60.59 102 ASP A O 1
ATOM 813 N N . ASP A 1 103 ? -30.054 -2.534 34.122 1.00 59.88 103 ASP A N 1
ATOM 814 C CA . ASP A 1 103 ? -30.614 -1.353 34.809 1.00 59.88 103 ASP A CA 1
ATOM 815 C C . ASP A 1 103 ? -30.830 -1.549 36.325 1.00 59.88 103 ASP A C 1
ATOM 817 O O . ASP A 1 103 ? -31.178 -0.611 37.037 1.00 59.88 103 ASP A O 1
ATOM 821 N N . ASN A 1 104 ? -30.616 -2.761 36.841 1.00 60.88 104 ASN A N 1
ATOM 822 C CA . ASN A 1 104 ? -30.918 -3.115 38.224 1.00 60.88 104 ASN A CA 1
ATOM 823 C C . ASN A 1 104 ? -29.809 -2.765 39.230 1.00 60.88 104 ASN A C 1
ATOM 825 O O . ASN A 1 104 ? -30.074 -2.828 40.428 1.00 60.88 104 ASN A O 1
ATOM 829 N N . ASP A 1 105 ? -28.596 -2.398 38.791 1.00 61.12 105 ASP A N 1
ATOM 830 C CA . ASP A 1 105 ? -27.483 -2.142 39.718 1.00 61.12 105 ASP A CA 1
ATOM 831 C C . ASP A 1 105 ? -26.556 -0.997 39.262 1.00 61.12 105 ASP A C 1
ATOM 833 O O . ASP A 1 105 ? -25.552 -1.185 38.568 1.00 61.12 105 ASP A O 1
ATOM 837 N N . GLU A 1 106 ? -26.862 0.236 39.688 1.00 62.84 106 GLU A N 1
ATOM 838 C CA . GLU A 1 10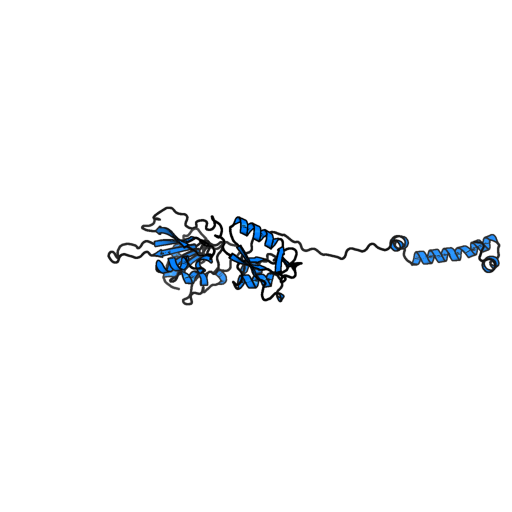6 ? -26.032 1.423 39.407 1.00 62.84 106 GLU A CA 1
ATOM 839 C C . GLU A 1 106 ? -24.623 1.333 40.021 1.00 62.84 106 GLU A C 1
ATOM 841 O O . GLU A 1 106 ? -23.700 2.026 39.578 1.00 62.84 106 GLU A O 1
ATOM 846 N N . THR A 1 107 ? -24.447 0.458 41.016 1.00 64.00 107 THR A N 1
ATOM 847 C CA . THR A 1 107 ? -23.197 0.277 41.763 1.00 64.00 107 THR A CA 1
ATOM 848 C C . THR A 1 107 ? -22.160 -0.573 41.027 1.00 64.00 107 THR A C 1
ATOM 850 O O . THR A 1 107 ? -20.967 -0.450 41.311 1.00 64.00 107 THR A O 1
ATOM 853 N N . MET A 1 108 ? -22.571 -1.396 40.053 1.00 66.25 108 MET A N 1
ATOM 854 C CA . MET A 1 108 ? -21.648 -2.243 39.299 1.00 66.25 108 MET A CA 1
ATOM 855 C C . MET A 1 108 ? -20.979 -1.467 38.152 1.00 66.25 108 MET A C 1
ATOM 857 O O . MET A 1 108 ? -21.620 -0.820 37.310 1.00 66.25 108 MET A O 1
ATOM 861 N N . GLU A 1 109 ? -19.647 -1.537 38.101 1.00 72.50 109 GLU A N 1
ATOM 862 C CA . GLU A 1 109 ? -18.872 -1.064 36.956 1.00 72.50 109 GLU A CA 1
ATOM 863 C C . GLU A 1 109 ? -19.222 -1.901 35.720 1.00 72.50 109 GLU A C 1
ATOM 865 O O . GLU A 1 109 ? -19.152 -3.131 35.744 1.00 72.50 109 GLU A O 1
ATOM 870 N N . ALA A 1 110 ? -19.591 -1.241 34.617 1.00 81.25 110 ALA A N 1
ATOM 871 C CA . ALA A 1 110 ? -19.873 -1.957 33.377 1.00 81.25 110 ALA A CA 1
ATOM 872 C C . ALA A 1 110 ? -18.576 -2.568 32.819 1.00 81.25 110 ALA A C 1
ATOM 874 O O . ALA A 1 110 ? -17.578 -1.845 32.708 1.00 81.25 110 ALA A O 1
ATOM 875 N N . PRO A 1 111 ? -18.589 -3.842 32.396 1.00 88.12 111 PRO A N 1
ATOM 876 C CA . PRO A 1 111 ? -17.497 -4.428 31.635 1.00 88.12 111 PRO A CA 1
ATOM 877 C C . PRO A 1 111 ? -17.128 -3.595 30.409 1.00 88.12 111 PRO A C 1
ATOM 879 O O . PRO A 1 111 ? -17.999 -3.087 29.703 1.00 88.12 111 PRO A O 1
ATOM 882 N N . TYR A 1 112 ? -15.842 -3.548 30.075 1.00 92.12 112 TYR A N 1
ATOM 883 C CA . TYR A 1 112 ? -15.408 -3.135 28.741 1.00 92.12 112 TYR A CA 1
ATOM 884 C C . TYR A 1 112 ? -15.158 -4.368 27.885 1.00 92.12 112 TYR A C 1
ATOM 886 O O . TYR A 1 112 ? -14.486 -5.299 28.318 1.00 92.12 112 TYR A O 1
ATOM 894 N N . ILE A 1 113 ? -15.680 -4.388 26.665 1.00 94.31 113 ILE A N 1
ATOM 895 C CA . ILE A 1 113 ? -15.468 -5.472 25.709 1.00 94.31 113 ILE A CA 1
ATOM 896 C C . ILE A 1 113 ? -14.426 -5.016 24.692 1.00 94.31 113 ILE A C 1
ATOM 898 O O . ILE A 1 113 ? -14.509 -3.920 24.134 1.00 94.31 113 ILE A O 1
ATOM 902 N N . LEU A 1 114 ? -13.435 -5.873 24.468 1.00 95.81 114 LEU A N 1
ATOM 903 C CA . LEU A 1 114 ? -12.348 -5.662 23.531 1.00 95.81 114 LEU A CA 1
ATOM 904 C C . LEU A 1 114 ? -12.665 -6.423 22.246 1.00 95.81 114 LEU A C 1
ATOM 906 O O . LEU A 1 114 ? -12.787 -7.650 22.250 1.00 95.81 114 LEU A O 1
ATOM 910 N N . TYR A 1 115 ? -12.769 -5.694 21.144 1.00 96.19 115 TYR A N 1
ATOM 911 C CA . TYR A 1 115 ? -13.056 -6.216 19.818 1.00 96.19 115 TYR A CA 1
ATOM 912 C C . TYR A 1 115 ? -11.863 -6.038 18.886 1.00 96.19 115 TYR A C 1
ATOM 914 O O . TYR A 1 115 ? -11.071 -5.105 19.000 1.00 96.19 115 TYR A O 1
ATOM 922 N N . THR A 1 116 ? -11.781 -6.911 17.898 1.00 95.94 116 THR A N 1
ATOM 923 C CA . THR A 1 116 ? -10.916 -6.773 16.733 1.00 95.94 116 THR A CA 1
ATOM 924 C C . THR A 1 116 ? -11.652 -7.318 15.511 1.00 95.94 116 THR A C 1
ATOM 926 O O . THR A 1 116 ? -12.804 -7.731 15.620 1.00 95.94 116 THR A O 1
ATOM 929 N N . HIS A 1 117 ? -11.019 -7.340 14.346 1.00 94.19 117 HIS A N 1
ATOM 930 C CA . HIS A 1 117 ? -11.585 -7.981 13.161 1.00 94.19 117 HIS A CA 1
ATOM 931 C C . HIS A 1 117 ? -10.629 -9.014 12.557 1.00 94.19 117 HIS A C 1
ATOM 933 O O . HIS A 1 117 ? -9.414 -8.967 12.775 1.00 94.19 117 HIS A O 1
ATOM 939 N N . LYS A 1 118 ? -11.189 -9.941 11.782 1.00 93.00 118 LYS A N 1
ATOM 940 C CA . LYS A 1 118 ? -10.479 -10.735 10.775 1.00 93.00 118 LYS A CA 1
ATOM 941 C C . LYS A 1 118 ? -10.648 -10.057 9.421 1.00 93.00 118 LYS A C 1
ATOM 943 O O . LYS A 1 118 ? -11.734 -9.567 9.120 1.00 93.00 118 LYS A O 1
ATOM 948 N N . LEU A 1 119 ? -9.573 -9.995 8.646 1.00 92.12 119 LEU A N 1
ATOM 949 C CA . LEU A 1 119 ? -9.561 -9.394 7.313 1.00 92.12 119 LEU A CA 1
ATOM 950 C C . LEU A 1 119 ? -9.757 -10.479 6.250 1.00 92.12 119 LEU A C 1
ATOM 952 O O . LEU A 1 119 ? -9.381 -11.621 6.490 1.00 92.12 119 LEU A O 1
ATOM 956 N N . TYR A 1 120 ? -10.316 -10.104 5.095 1.00 88.69 120 TYR A N 1
ATOM 957 C CA . TYR A 1 120 ? -10.431 -10.957 3.901 1.00 88.69 120 TYR A CA 1
ATOM 958 C C . TYR A 1 120 ? -11.008 -12.350 4.181 1.00 88.69 120 TYR A C 1
ATOM 960 O O . TYR A 1 120 ? -10.450 -13.371 3.793 1.00 88.69 120 TYR A O 1
ATOM 968 N N . THR A 1 121 ? -12.145 -12.385 4.876 1.00 89.19 121 THR A N 1
ATOM 969 C CA . THR A 1 121 ? -12.846 -13.646 5.170 1.00 89.19 121 THR A CA 1
ATOM 970 C C . THR A 1 121 ? -13.513 -14.266 3.942 1.00 89.19 121 THR A C 1
ATOM 972 O O . THR A 1 121 ? -13.808 -15.459 3.945 1.00 89.19 121 THR A O 1
ATOM 975 N N . ASP A 1 122 ? -13.715 -13.478 2.886 1.00 87.50 122 ASP A N 1
ATOM 976 C CA . ASP A 1 122 ? -14.239 -13.912 1.596 1.00 87.50 122 ASP A CA 1
ATOM 977 C C . ASP A 1 122 ? -13.512 -13.213 0.427 1.00 87.50 122 ASP A C 1
ATOM 979 O O . ASP A 1 122 ? -12.730 -12.275 0.617 1.00 87.50 122 ASP A O 1
ATOM 983 N N . GLY A 1 123 ? -13.803 -13.645 -0.805 1.00 85.25 123 GLY A N 1
ATOM 984 C CA . GLY A 1 123 ? -13.244 -13.047 -2.023 1.00 85.25 123 GLY A CA 1
ATOM 985 C C . GLY A 1 123 ? -13.758 -11.632 -2.331 1.00 85.25 123 GLY A C 1
ATOM 986 O O . GLY A 1 123 ? -13.153 -10.908 -3.122 1.00 85.25 123 GLY A O 1
ATOM 987 N N . LEU A 1 124 ? -14.834 -11.179 -1.683 1.00 86.00 124 LEU A N 1
ATOM 988 C CA . LEU A 1 124 ? -15.299 -9.787 -1.769 1.00 86.00 124 LEU A CA 1
ATOM 989 C C . LEU A 1 124 ? -14.491 -8.864 -0.837 1.00 86.00 124 LEU A C 1
ATOM 991 O O . LEU A 1 124 ? -14.577 -7.637 -0.924 1.00 86.00 124 LEU A O 1
ATOM 995 N N . GLY A 1 125 ? -13.650 -9.452 0.016 1.00 83.69 125 GLY A N 1
ATOM 996 C CA . GLY A 1 125 ? -12.804 -8.764 0.974 1.00 83.69 125 GLY A CA 1
ATOM 997 C C . GLY A 1 125 ? -13.548 -8.352 2.243 1.00 83.69 125 GLY A C 1
ATOM 998 O O . GLY A 1 125 ? -13.131 -7.390 2.889 1.00 83.69 125 GLY A O 1
ATOM 999 N N . ALA A 1 126 ? -14.639 -9.027 2.602 1.00 87.56 126 ALA A N 1
ATOM 1000 C CA . ALA A 1 126 ? -15.382 -8.775 3.828 1.00 87.56 126 ALA A CA 1
ATOM 1001 C C . ALA A 1 126 ? -14.512 -9.011 5.070 1.00 87.56 126 ALA A C 1
ATOM 1003 O O . ALA A 1 126 ? -13.678 -9.927 5.120 1.00 87.56 126 ALA A O 1
ATOM 1004 N N . SER A 1 127 ? -14.727 -8.189 6.094 1.00 91.56 127 SER A N 1
ATOM 1005 C CA . SER A 1 127 ? -14.133 -8.370 7.414 1.00 91.56 127 SER A CA 1
ATOM 1006 C C . SER A 1 127 ? -15.158 -8.927 8.394 1.00 91.56 127 SER A C 1
ATOM 1008 O O . SER A 1 127 ? -16.358 -8.696 8.266 1.00 91.56 127 SER A O 1
ATOM 1010 N N . GLN A 1 128 ? -14.680 -9.668 9.392 1.00 92.88 128 GLN A N 1
ATOM 1011 C CA . GLN A 1 128 ? -15.534 -10.267 10.413 1.00 92.88 128 GLN A CA 1
ATOM 1012 C C . GLN A 1 128 ? -15.152 -9.747 11.804 1.00 92.88 128 GLN A C 1
ATOM 1014 O O . GLN A 1 128 ? -13.975 -9.828 12.170 1.00 92.88 128 GLN A O 1
ATOM 1019 N N . PRO A 1 129 ? -16.107 -9.258 12.614 1.00 95.12 129 PRO A N 1
ATOM 1020 C CA . PRO A 1 129 ? -15.851 -8.831 13.980 1.00 95.12 129 PRO A CA 1
ATOM 1021 C C . PRO A 1 129 ? -15.533 -10.033 14.872 1.00 95.12 129 PRO A C 1
ATOM 1023 O O . PRO A 1 129 ? -16.167 -11.083 14.793 1.00 95.12 129 PRO A O 1
ATOM 1026 N N . VAL A 1 130 ? -14.563 -9.862 15.765 1.00 94.56 130 VAL A N 1
ATOM 1027 C CA . VAL A 1 130 ? -14.123 -10.871 16.728 1.00 94.56 130 VAL A CA 1
ATOM 1028 C C . VAL A 1 130 ? -14.007 -10.234 18.104 1.00 94.56 130 VAL A C 1
ATOM 1030 O O . VAL A 1 130 ? -13.312 -9.238 18.287 1.00 94.56 130 VAL A O 1
ATOM 1033 N N . VAL A 1 131 ? -14.653 -10.843 19.094 1.00 95.31 131 VAL A N 1
ATOM 1034 C CA . VAL A 1 131 ? -14.481 -10.467 20.501 1.00 95.31 131 VAL A CA 1
ATOM 1035 C C . VAL A 1 131 ? -13.197 -11.105 21.022 1.00 95.31 131 VAL A C 1
ATOM 1037 O O . VAL A 1 131 ? -13.058 -12.328 20.995 1.00 95.31 131 VAL A O 1
ATOM 1040 N N . LEU A 1 132 ? -12.262 -10.292 21.513 1.00 94.56 132 LEU A N 1
ATOM 1041 C CA . LEU A 1 132 ? -10.992 -10.749 22.074 1.00 94.56 132 LEU A CA 1
ATOM 1042 C C . LEU A 1 132 ? -11.108 -11.098 23.549 1.00 94.56 132 LEU A C 1
ATOM 1044 O O . LEU A 1 132 ? -10.723 -12.193 23.922 1.00 94.56 132 LEU A O 1
ATOM 1048 N N . SER A 1 133 ? -11.633 -10.219 24.394 1.00 95.06 133 SER A N 1
ATOM 1049 C CA . SER A 1 133 ? -11.790 -10.443 25.841 1.00 95.06 133 SER A CA 1
ATOM 1050 C C . SER A 1 133 ? -12.703 -9.355 26.407 1.00 95.06 133 SER A C 1
ATOM 1052 O O . SER A 1 133 ? -12.989 -8.376 25.719 1.00 95.06 133 SER A O 1
ATOM 1054 N N . SER A 1 134 ? -13.145 -9.490 27.652 1.00 93.19 134 SER A N 1
ATOM 1055 C CA . SER A 1 134 ? -13.670 -8.370 28.435 1.00 93.19 134 SER A CA 1
ATOM 1056 C C . SER A 1 134 ? -12.699 -7.961 29.545 1.00 93.19 134 SER A C 1
ATOM 1058 O O . SER A 1 134 ? -11.891 -8.767 30.010 1.00 93.19 134 SER A O 1
ATOM 1060 N N . TRP A 1 135 ? -12.760 -6.697 29.949 1.00 91.69 135 TRP A N 1
ATOM 1061 C CA . TRP A 1 135 ? -12.050 -6.127 31.087 1.00 91.69 135 TRP A CA 1
ATOM 1062 C C . TRP A 1 135 ? -13.054 -5.757 32.174 1.00 91.69 135 TRP A C 1
ATOM 1064 O O . TRP A 1 135 ? -13.946 -4.935 31.954 1.00 91.69 135 TRP A O 1
ATOM 1074 N N . THR A 1 136 ? -12.893 -6.370 33.344 1.00 89.94 136 THR A N 1
ATOM 1075 C CA . THR A 1 136 ? -13.737 -6.172 34.531 1.00 89.94 136 THR A CA 1
ATOM 1076 C C . THR A 1 136 ? -12.874 -6.310 35.775 1.00 89.94 136 THR A C 1
ATOM 1078 O O . THR A 1 136 ? -12.024 -7.200 35.813 1.00 89.94 136 THR A O 1
ATOM 1081 N N . HIS A 1 137 ? -13.096 -5.484 36.799 1.00 86.94 137 HIS A N 1
ATOM 1082 C CA . HIS A 1 137 ? -12.398 -5.598 38.089 1.00 86.94 137 HIS A CA 1
ATOM 1083 C C . HIS A 1 137 ? -10.858 -5.628 37.966 1.00 86.94 137 HIS A C 1
ATOM 1085 O O . HIS A 1 137 ? -10.177 -6.395 38.644 1.00 86.94 137 HIS A O 1
ATOM 1091 N N . GLY A 1 138 ? -10.296 -4.826 37.053 1.00 86.00 138 GLY A N 1
ATOM 1092 C CA . GLY A 1 138 ? -8.843 -4.693 36.884 1.00 86.00 138 GLY A CA 1
ATOM 1093 C C . GLY A 1 138 ? -8.138 -5.868 36.192 1.00 86.00 138 GLY A C 1
ATOM 1094 O O . GLY A 1 138 ? -6.909 -5.922 36.208 1.00 86.00 138 GLY A O 1
ATOM 1095 N N . LYS A 1 139 ? -8.879 -6.812 35.593 1.00 90.94 139 LYS A N 1
ATOM 1096 C CA . LYS A 1 139 ? -8.308 -7.982 34.912 1.00 90.94 139 LYS A CA 1
ATOM 1097 C C . LYS A 1 139 ? -9.047 -8.305 33.607 1.00 90.94 139 LYS A C 1
ATOM 1099 O O . LYS A 1 139 ? -10.251 -8.082 33.478 1.00 90.94 139 LYS A O 1
ATOM 1104 N N . TYR A 1 140 ? -8.324 -8.889 32.649 1.00 93.00 140 TYR A N 1
ATOM 1105 C CA . TYR A 1 140 ? -8.924 -9.530 31.478 1.00 93.00 140 TYR A CA 1
ATOM 1106 C C . TYR A 1 140 ? -9.654 -10.826 31.856 1.00 93.00 140 TYR A C 1
ATOM 1108 O O . TYR A 1 140 ? -9.120 -11.667 32.580 1.00 93.00 140 TYR A O 1
ATOM 1116 N N . SER A 1 141 ? -10.844 -11.035 31.296 1.00 91.75 141 SER A N 1
ATOM 1117 C CA . SER A 1 141 ? -11.614 -12.280 31.453 1.00 91.75 141 SER A CA 1
ATOM 1118 C C . SER A 1 141 ? -10.834 -13.527 31.016 1.00 91.75 141 SER A C 1
ATOM 1120 O O . SER A 1 141 ? -10.948 -14.585 31.628 1.00 91.75 141 SER A O 1
ATOM 1122 N N . ARG A 1 142 ? -10.001 -13.385 29.981 1.00 92.50 142 ARG A N 1
ATOM 1123 C CA . ARG A 1 142 ? -9.086 -14.404 29.461 1.00 92.50 142 ARG A CA 1
ATOM 1124 C C . ARG A 1 142 ? -7.792 -13.763 28.979 1.00 92.50 142 ARG A C 1
ATOM 1126 O O . ARG A 1 142 ? -7.812 -12.614 28.531 1.00 92.50 142 ARG A O 1
ATOM 1133 N N . ASP A 1 143 ? -6.705 -14.523 29.063 1.00 91.81 143 ASP A N 1
ATOM 1134 C CA . ASP A 1 143 ? -5.404 -14.133 28.526 1.00 91.81 143 ASP A CA 1
ATOM 1135 C C . ASP A 1 143 ? -5.417 -14.257 26.999 1.00 91.81 143 ASP A C 1
ATOM 1137 O O . ASP A 1 143 ? -5.704 -15.325 26.455 1.00 91.81 143 ASP A O 1
ATOM 1141 N N . VAL A 1 144 ? -5.196 -13.140 26.308 1.00 91.69 144 VAL A N 1
ATOM 1142 C CA . VAL A 1 144 ? -5.266 -13.061 24.847 1.00 91.69 144 VAL A CA 1
ATOM 1143 C C . VAL A 1 144 ? -4.265 -12.055 24.310 1.00 91.69 144 VAL A C 1
ATOM 1145 O O . VAL A 1 144 ? -4.042 -10.989 24.885 1.00 91.69 144 VAL A O 1
ATOM 1148 N N . ASN A 1 145 ? -3.723 -12.354 23.133 1.00 92.94 145 ASN A N 1
ATOM 1149 C CA . ASN A 1 145 ? -2.989 -11.363 22.364 1.00 92.94 145 ASN A CA 1
ATOM 1150 C C . ASN A 1 145 ? -3.967 -10.293 21.842 1.00 92.94 145 ASN A C 1
ATOM 1152 O O . ASN A 1 145 ? -4.870 -10.601 21.063 1.00 92.94 145 ASN A O 1
ATOM 1156 N N . LEU A 1 146 ? -3.771 -9.038 22.256 1.00 93.75 146 LEU A N 1
ATOM 1157 C CA . LEU A 1 146 ? -4.596 -7.896 21.842 1.00 93.75 146 LEU A CA 1
ATOM 1158 C C . LEU A 1 146 ? -4.459 -7.559 20.349 1.00 93.75 146 LEU A C 1
ATOM 1160 O O . LEU A 1 146 ? -5.375 -6.990 19.760 1.00 93.75 146 LEU A O 1
ATOM 1164 N N . PHE A 1 147 ? -3.335 -7.934 19.735 1.00 94.81 147 PHE A N 1
ATOM 1165 C CA . PHE A 1 147 ? -3.048 -7.724 18.318 1.00 94.81 147 PHE A CA 1
ATOM 1166 C C . PHE A 1 147 ? -2.626 -9.054 17.681 1.00 94.81 147 PHE A C 1
ATOM 1168 O O . PHE A 1 147 ? -1.436 -9.285 17.448 1.00 94.81 147 PHE A O 1
ATOM 1175 N N . PRO A 1 148 ? -3.581 -9.972 17.445 1.00 92.94 148 PRO A N 1
ATOM 1176 C CA . PRO A 1 148 ? -3.275 -11.237 16.796 1.00 92.94 148 PRO A CA 1
ATOM 1177 C C . PRO A 1 148 ? -2.869 -11.004 15.330 1.00 92.94 148 PRO A C 1
ATOM 1179 O O . PRO A 1 148 ? -3.385 -10.071 14.702 1.00 92.94 148 PRO A O 1
ATOM 1182 N N . PRO A 1 149 ? -1.992 -11.855 14.763 1.00 90.75 149 PRO A N 1
ATOM 1183 C CA . PRO A 1 149 ? -1.643 -11.786 13.348 1.00 90.75 149 PRO A CA 1
ATOM 1184 C C . PRO A 1 149 ? -2.904 -11.938 12.488 1.00 90.75 149 PRO A C 1
ATOM 1186 O O . PRO A 1 149 ? -3.743 -12.799 12.752 1.00 90.75 149 PRO A O 1
ATOM 1189 N N . LYS A 1 150 ? -3.062 -11.066 11.485 1.00 88.38 150 LYS A N 1
ATOM 1190 C CA . LYS A 1 150 ? -4.303 -10.965 10.695 1.00 88.38 150 LYS A CA 1
ATOM 1191 C C . LYS A 1 150 ? -4.355 -11.859 9.466 1.00 88.38 150 LYS A C 1
ATOM 1193 O O . LYS A 1 150 ? -5.442 -12.272 9.088 1.00 88.38 150 LYS A O 1
ATOM 1198 N N . MET A 1 151 ? -3.207 -12.132 8.856 1.00 80.69 151 MET A N 1
ATOM 1199 C CA . MET A 1 151 ? -3.120 -12.739 7.527 1.00 80.69 151 MET A CA 1
ATOM 1200 C C . MET A 1 151 ? -2.433 -14.102 7.624 1.00 80.69 151 MET A C 1
ATOM 1202 O O . MET A 1 151 ? -1.226 -14.201 7.419 1.00 80.69 151 MET A O 1
ATOM 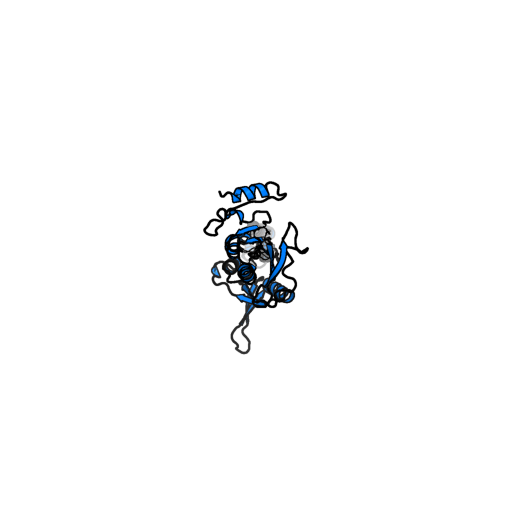1206 N N . THR A 1 152 ? -3.186 -15.140 8.000 1.00 77.12 152 THR A N 1
ATOM 1207 C CA . THR A 1 152 ? -2.675 -16.524 8.084 1.00 77.12 152 THR A CA 1
ATOM 1208 C C . THR A 1 152 ? -3.114 -17.383 6.904 1.00 77.12 152 THR A C 1
ATOM 1210 O O . THR A 1 152 ? -2.315 -18.167 6.401 1.00 77.12 152 THR A O 1
ATOM 1213 N N . ASP A 1 153 ? -4.345 -17.187 6.424 1.00 82.25 153 ASP A N 1
ATOM 1214 C CA . ASP A 1 153 ? -5.005 -18.089 5.466 1.00 82.25 153 ASP A CA 1
ATOM 1215 C C . ASP A 1 153 ? -5.046 -17.503 4.036 1.00 82.25 153 ASP A C 1
ATOM 1217 O O . ASP A 1 153 ? -5.802 -17.953 3.173 1.00 82.25 153 ASP A O 1
ATOM 1221 N N . GLY A 1 154 ? -4.232 -16.473 3.777 1.00 87.56 154 GLY A N 1
ATOM 1222 C CA . GLY A 1 154 ? -4.230 -15.719 2.522 1.00 87.56 154 GLY A CA 1
ATOM 1223 C C . GLY A 1 154 ? -5.366 -14.693 2.427 1.00 87.56 154 GLY A C 1
ATOM 1224 O O . GLY A 1 154 ? -5.834 -14.177 3.439 1.00 87.56 154 GLY A O 1
ATOM 1225 N N . TYR A 1 155 ? -5.785 -14.375 1.201 1.00 91.31 155 TYR A N 1
ATOM 1226 C CA . TYR A 1 155 ? -6.790 -13.349 0.885 1.00 91.31 155 TYR A CA 1
ATOM 1227 C C . TYR A 1 155 ? -8.109 -13.934 0.348 1.00 91.31 155 TYR A C 1
ATOM 1229 O O . TYR A 1 155 ? -8.889 -13.216 -0.272 1.00 91.31 155 TYR A O 1
ATOM 1237 N N . ALA A 1 156 ? -8.357 -15.234 0.542 1.00 91.38 156 ALA A N 1
ATOM 1238 C CA . ALA A 1 156 ? -9.599 -15.912 0.147 1.00 91.38 156 ALA A CA 1
ATOM 1239 C C . ALA A 1 156 ? -10.030 -15.691 -1.326 1.00 91.38 156 ALA A C 1
ATOM 1241 O O . ALA A 1 156 ? -11.219 -15.653 -1.641 1.00 91.38 156 ALA A O 1
ATOM 1242 N N . GLY A 1 157 ? -9.067 -15.539 -2.240 1.00 92.00 157 GLY A N 1
ATOM 1243 C CA . GLY A 1 157 ? -9.310 -15.288 -3.661 1.00 92.00 157 GLY A CA 1
ATOM 1244 C C . GLY A 1 157 ? -9.670 -13.838 -3.999 1.00 92.00 157 GLY A C 1
ATOM 1245 O O . GLY A 1 157 ? -10.102 -13.577 -5.123 1.00 92.00 157 GLY A O 1
ATOM 1246 N N . HIS A 1 158 ? -9.502 -12.898 -3.061 1.00 93.00 158 HIS A N 1
ATOM 1247 C CA . HIS A 1 158 ? -9.848 -11.493 -3.263 1.00 93.00 158 HIS A CA 1
ATOM 1248 C C . HIS A 1 158 ? -9.207 -10.910 -4.521 1.00 93.00 158 HIS A C 1
ATOM 1250 O O . HIS A 1 158 ? -8.053 -11.203 -4.834 1.00 93.00 158 HIS A O 1
ATOM 1256 N N . ARG A 1 159 ? -9.966 -10.094 -5.256 1.00 94.38 159 ARG A N 1
ATOM 1257 C CA . ARG A 1 159 ? -9.504 -9.483 -6.501 1.00 94.38 159 ARG A CA 1
ATOM 1258 C C . ARG A 1 159 ? -8.963 -8.086 -6.237 1.00 94.38 159 ARG A C 1
ATOM 1260 O O . ARG A 1 159 ? -9.744 -7.172 -6.000 1.00 94.38 159 ARG A O 1
ATOM 1267 N N . PHE A 1 160 ? -7.646 -7.936 -6.323 1.00 95.12 160 PHE A N 1
ATOM 1268 C CA . PHE A 1 160 ? -6.981 -6.640 -6.222 1.00 95.12 160 PHE A CA 1
ATOM 1269 C C . PHE A 1 160 ? -6.932 -5.937 -7.573 1.00 95.12 160 PHE A C 1
ATOM 1271 O O . PHE A 1 160 ? -6.590 -6.546 -8.591 1.00 95.12 160 PHE A O 1
ATOM 1278 N N . ILE A 1 161 ? -7.221 -4.638 -7.565 1.00 96.50 161 ILE A N 1
ATOM 1279 C CA . ILE A 1 161 ? -7.087 -3.785 -8.743 1.00 96.50 161 ILE A CA 1
ATOM 1280 C C . ILE A 1 161 ? -5.657 -3.249 -8.791 1.00 96.50 161 ILE A C 1
ATOM 1282 O O . ILE A 1 161 ? -5.181 -2.601 -7.858 1.00 96.50 161 ILE A O 1
ATOM 1286 N N . VAL A 1 162 ? -4.964 -3.518 -9.891 1.00 97.12 162 VAL A N 1
ATOM 1287 C CA . VAL A 1 162 ? -3.554 -3.195 -10.092 1.00 97.12 162 VAL A CA 1
ATOM 1288 C C . VAL A 1 162 ? -3.435 -2.137 -11.180 1.00 97.12 162 VAL A C 1
ATOM 1290 O O . VAL A 1 162 ? -3.667 -2.425 -12.353 1.00 97.12 162 VAL A O 1
ATOM 1293 N N . ALA A 1 163 ? -3.047 -0.918 -10.815 1.00 96.81 163 ALA A N 1
ATOM 1294 C CA . ALA A 1 163 ? -2.707 0.114 -11.784 1.00 96.81 163 ALA A CA 1
ATOM 1295 C C . ALA A 1 163 ? -1.328 -0.181 -12.387 1.00 96.81 163 ALA A C 1
ATOM 1297 O O . ALA A 1 163 ? -0.336 -0.259 -11.660 1.00 96.81 163 ALA A O 1
ATOM 1298 N N . ALA A 1 164 ? -1.268 -0.340 -13.710 1.00 95.88 164 ALA A N 1
ATOM 1299 C CA . ALA A 1 164 ? -0.050 -0.691 -14.432 1.00 95.88 164 ALA A CA 1
ATOM 1300 C C . ALA A 1 164 ? 0.284 0.346 -15.509 1.00 95.88 164 ALA A C 1
ATOM 1302 O O . ALA A 1 164 ? -0.530 0.620 -16.389 1.00 95.88 164 ALA A O 1
ATOM 1303 N N . ALA A 1 165 ? 1.502 0.890 -15.475 1.00 95.50 165 ALA A N 1
ATOM 1304 C CA . ALA A 1 165 ? 2.012 1.775 -16.522 1.00 95.50 165 ALA A CA 1
ATOM 1305 C C . ALA A 1 165 ? 3.156 1.125 -17.308 1.00 95.50 165 ALA A C 1
ATOM 1307 O O . ALA A 1 165 ? 3.970 0.381 -16.768 1.00 95.50 165 ALA A O 1
ATOM 1308 N N . ASN A 1 166 ? 3.225 1.417 -18.608 1.00 93.81 166 ASN A N 1
ATOM 1309 C CA . ASN A 1 166 ? 4.233 0.851 -19.500 1.00 93.81 166 ASN A CA 1
ATOM 1310 C C . ASN A 1 166 ? 5.620 1.477 -19.250 1.00 93.81 166 ASN A C 1
ATOM 1312 O O . ASN A 1 166 ? 5.892 2.582 -19.711 1.00 93.81 166 ASN A O 1
ATOM 1316 N N . GLN A 1 167 ? 6.491 0.732 -18.571 1.00 94.00 167 GLN A N 1
ATOM 1317 C CA . GLN A 1 167 ? 7.887 1.047 -18.274 1.00 94.00 167 GLN A CA 1
ATOM 1318 C C . GLN A 1 167 ? 8.755 -0.231 -18.391 1.00 94.00 167 GLN A C 1
ATOM 1320 O O . GLN A 1 167 ? 8.998 -0.925 -17.397 1.00 94.00 167 GLN A O 1
ATOM 1325 N N . PRO A 1 168 ? 9.223 -0.598 -19.600 1.00 94.31 168 PRO A N 1
ATOM 1326 C CA . PRO A 1 168 ? 10.106 -1.750 -19.780 1.00 94.31 168 PRO A CA 1
ATOM 1327 C C . PRO A 1 168 ? 11.445 -1.586 -19.028 1.00 94.31 168 PRO A C 1
ATOM 1329 O O . PRO A 1 168 ? 11.966 -0.473 -18.971 1.00 94.31 168 PRO A O 1
ATOM 1332 N N . PRO A 1 169 ? 12.050 -2.670 -18.499 1.00 93.50 169 PRO A N 1
ATOM 1333 C CA . PRO A 1 169 ? 11.582 -4.061 -18.517 1.00 93.50 169 PRO A CA 1
ATOM 1334 C C . PRO A 1 169 ? 10.627 -4.412 -17.356 1.00 93.50 169 PRO A C 1
ATOM 1336 O O . PRO A 1 169 ? 10.242 -5.576 -17.219 1.00 93.50 169 PRO A O 1
ATOM 1339 N N . TYR A 1 170 ? 10.262 -3.439 -16.514 1.00 95.06 170 TYR A N 1
ATOM 1340 C CA . TYR A 1 170 ? 9.527 -3.679 -15.271 1.00 95.06 170 TYR A CA 1
ATOM 1341 C C . TYR A 1 170 ? 8.078 -4.084 -15.506 1.00 95.06 170 TYR A C 1
ATOM 1343 O O . TYR A 1 170 ? 7.623 -5.101 -14.980 1.00 95.06 170 TYR A O 1
ATOM 1351 N N . VAL A 1 171 ? 7.388 -3.312 -16.341 1.00 95.56 171 VAL A N 1
ATOM 1352 C CA . VAL A 1 171 ? 6.007 -3.535 -16.763 1.00 95.56 171 VAL A CA 1
ATOM 1353 C C . VAL A 1 171 ? 5.905 -3.089 -18.207 1.00 95.56 171 VAL A C 1
ATOM 1355 O O . VAL A 1 171 ? 6.309 -1.982 -18.547 1.00 95.56 171 VAL A O 1
ATOM 1358 N N . PHE A 1 172 ? 5.383 -3.924 -19.090 1.00 94.31 172 PHE A N 1
ATOM 1359 C CA . PHE A 1 172 ? 5.192 -3.541 -20.475 1.00 94.31 172 PHE A CA 1
ATOM 1360 C C . PHE A 1 172 ? 3.954 -4.181 -21.083 1.00 94.31 172 PHE A C 1
ATOM 1362 O O . PHE A 1 172 ? 3.556 -5.308 -20.779 1.00 94.31 172 PHE A O 1
ATOM 1369 N N . ARG A 1 173 ? 3.345 -3.418 -21.983 1.00 91.62 173 ARG A N 1
ATOM 1370 C CA . ARG A 1 173 ? 2.115 -3.781 -22.670 1.00 91.62 173 ARG A CA 1
ATOM 1371 C C . ARG A 1 173 ? 2.450 -4.470 -23.989 1.00 91.62 173 ARG A C 1
ATOM 1373 O O . ARG A 1 173 ? 3.131 -3.901 -24.839 1.00 91.62 173 ARG A O 1
ATOM 1380 N N . ARG A 1 174 ? 1.939 -5.683 -24.197 1.00 89.31 174 ARG A N 1
ATOM 1381 C CA . ARG A 1 174 ? 1.987 -6.403 -25.477 1.00 89.31 174 ARG A CA 1
ATOM 1382 C C . ARG A 1 174 ? 0.587 -6.496 -26.062 1.00 89.31 174 ARG A C 1
ATOM 1384 O O . ARG A 1 174 ? -0.361 -6.869 -25.379 1.00 89.31 174 ARG A O 1
ATOM 1391 N N . ILE A 1 175 ? 0.459 -6.186 -27.345 1.00 86.75 175 ILE A N 1
ATOM 1392 C CA . ILE A 1 175 ? -0.763 -6.474 -28.092 1.00 86.75 175 ILE A CA 1
ATOM 1393 C C . ILE A 1 175 ? -0.565 -7.844 -28.728 1.00 86.75 175 ILE A C 1
ATOM 1395 O O . ILE A 1 175 ? 0.292 -7.999 -29.596 1.00 86.75 175 ILE A O 1
ATOM 1399 N N . GLN A 1 176 ? -1.327 -8.837 -28.276 1.00 81.31 176 GLN A N 1
ATOM 1400 C CA . GLN A 1 176 ? -1.403 -10.123 -28.959 1.00 81.31 176 GLN A CA 1
ATOM 1401 C C . GLN A 1 176 ? -2.600 -10.087 -29.904 1.00 81.31 176 GLN A C 1
ATOM 1403 O O . GLN A 1 176 ? -3.757 -10.109 -29.482 1.00 81.31 176 GLN A O 1
ATOM 1408 N N . SER A 1 177 ? -2.301 -9.978 -31.195 1.00 77.25 177 SER A N 1
ATOM 1409 C CA . SER A 1 177 ? -3.240 -10.283 -32.266 1.00 77.25 177 SER A CA 1
ATOM 1410 C C . SER A 1 177 ? -3.218 -11.791 -32.481 1.00 77.25 177 SER A C 1
ATOM 1412 O O . SER A 1 177 ? -2.158 -12.344 -32.792 1.00 77.25 177 SER A O 1
ATOM 1414 N N . ASP A 1 178 ? -4.355 -12.454 -32.296 1.00 74.94 178 ASP A N 1
ATOM 1415 C CA . ASP A 1 178 ? -4.456 -13.867 -32.638 1.00 74.94 178 ASP A CA 1
ATOM 1416 C C . ASP A 1 178 ? -4.272 -14.039 -34.154 1.00 74.94 178 ASP A C 1
ATOM 1418 O O . ASP A 1 178 ? -4.771 -13.226 -34.940 1.00 74.94 178 ASP A O 1
ATOM 1422 N N . ARG A 1 179 ? -3.534 -15.072 -34.578 1.00 68.56 179 ARG A N 1
ATOM 1423 C CA . ARG A 1 179 ? -3.302 -15.337 -36.012 1.00 68.56 179 ARG A CA 1
ATOM 1424 C C . ARG A 1 179 ? -4.604 -15.689 -36.737 1.00 68.56 179 ARG A C 1
ATOM 1426 O O . ARG A 1 179 ? -4.693 -15.466 -37.940 1.00 68.56 179 ARG A O 1
ATOM 1433 N N . ASP A 1 180 ? -5.613 -16.129 -35.988 1.00 67.94 180 ASP A N 1
ATOM 1434 C CA . ASP A 1 180 ? -6.930 -16.537 -36.481 1.00 67.94 180 ASP A CA 1
ATOM 1435 C C . ASP A 1 180 ? -7.949 -15.379 -36.585 1.00 67.94 180 ASP A C 1
ATOM 1437 O O . ASP A 1 180 ? -9.150 -15.605 -36.718 1.00 67.94 180 ASP A O 1
ATOM 1441 N N . GLY A 1 181 ? -7.500 -14.116 -36.543 1.00 64.81 181 GLY A N 1
ATOM 1442 C CA . GLY A 1 181 ? -8.367 -12.949 -36.778 1.00 64.81 181 GLY A CA 1
ATOM 1443 C C . GLY A 1 181 ? -9.248 -12.546 -35.590 1.00 64.81 181 GLY A C 1
ATOM 1444 O O . GLY A 1 181 ? -10.222 -11.812 -35.759 1.00 64.81 181 GLY A O 1
ATOM 1445 N N . GLY A 1 182 ? -8.918 -13.006 -34.381 1.00 71.19 182 GLY A N 1
ATOM 1446 C CA . GLY A 1 182 ? -9.577 -12.581 -33.147 1.00 71.19 182 GLY A CA 1
ATOM 1447 C C . GLY A 1 182 ? -9.258 -11.130 -32.757 1.00 71.19 182 GLY A C 1
ATOM 1448 O O . GLY A 1 182 ? -8.231 -10.570 -33.143 1.00 71.19 182 GLY A O 1
ATOM 1449 N N . ASN A 1 183 ? -10.130 -10.523 -31.942 1.00 76.25 183 ASN A N 1
ATOM 1450 C CA . ASN A 1 183 ? -9.913 -9.176 -31.405 1.00 76.25 183 ASN A CA 1
ATOM 1451 C C . ASN A 1 183 ? -8.564 -9.087 -30.665 1.00 76.25 183 ASN A C 1
ATOM 1453 O O . ASN A 1 183 ? -8.284 -9.953 -29.828 1.00 76.25 183 ASN A O 1
ATOM 1457 N N . PRO A 1 184 ? -7.746 -8.045 -30.920 1.00 76.31 184 PRO A N 1
ATOM 1458 C CA . PRO A 1 184 ? -6.445 -7.893 -30.283 1.00 76.31 184 PRO A CA 1
ATOM 1459 C C . PRO A 1 184 ? -6.612 -7.796 -28.766 1.00 76.31 184 PRO A C 1
ATOM 1461 O O . PRO A 1 184 ? -7.338 -6.937 -28.262 1.00 76.31 184 PRO A O 1
ATOM 1464 N N . ARG A 1 185 ? -5.931 -8.678 -28.031 1.00 82.12 185 ARG A N 1
ATOM 1465 C CA . ARG A 1 185 ? -5.950 -8.680 -26.566 1.00 82.12 185 ARG A CA 1
ATOM 1466 C C . ARG A 1 185 ? -4.719 -7.971 -26.034 1.00 82.12 185 ARG A C 1
ATOM 1468 O O . ARG A 1 185 ? -3.593 -8.205 -26.480 1.00 82.12 185 ARG A O 1
ATOM 1475 N N . VAL A 1 186 ? -4.949 -7.096 -25.063 1.00 85.62 186 VAL A N 1
ATOM 1476 C CA . VAL A 1 186 ? -3.882 -6.434 -24.322 1.00 85.62 186 VAL A CA 1
ATOM 1477 C C . VAL A 1 186 ? -3.385 -7.401 -23.261 1.00 85.62 186 VAL A C 1
ATOM 1479 O O . VAL A 1 186 ? -4.128 -7.772 -22.358 1.00 85.62 186 VAL A O 1
ATOM 1482 N N . VAL A 1 187 ? -2.132 -7.818 -23.390 1.00 90.31 187 VAL A N 1
ATOM 1483 C CA . VAL A 1 187 ? -1.455 -8.679 -22.427 1.00 90.31 187 VAL A CA 1
ATOM 1484 C C . VAL A 1 187 ? -0.356 -7.865 -21.771 1.00 90.31 187 VAL A C 1
ATOM 1486 O O . VAL A 1 187 ? 0.511 -7.311 -22.446 1.00 90.31 187 VAL A O 1
ATOM 1489 N N . TRP A 1 188 ? -0.392 -7.793 -20.451 1.00 93.19 188 TRP A N 1
ATOM 1490 C CA . TRP A 1 188 ? 0.666 -7.180 -19.663 1.00 93.19 188 TRP A CA 1
ATOM 1491 C C . TRP A 1 188 ? 1.686 -8.245 -19.270 1.00 93.19 188 TRP A C 1
ATOM 1493 O O . TRP A 1 188 ? 1.327 -9.385 -18.980 1.00 93.19 188 TRP A O 1
ATOM 1503 N N . ASP A 1 189 ? 2.961 -7.884 -19.298 1.00 94.44 189 ASP A N 1
ATOM 1504 C CA . ASP A 1 189 ? 4.072 -8.729 -18.862 1.00 94.44 189 ASP A CA 1
ATOM 1505 C C . ASP A 1 189 ? 5.172 -7.818 -18.292 1.00 94.44 189 ASP A C 1
ATOM 1507 O O . ASP A 1 189 ? 5.119 -6.598 -18.433 1.00 94.44 189 ASP A O 1
ATOM 1511 N N . GLY A 1 190 ? 6.143 -8.387 -17.590 1.00 95.25 190 GLY A N 1
ATOM 1512 C CA . GLY A 1 190 ? 7.173 -7.629 -16.885 1.00 95.25 190 GLY A CA 1
ATOM 1513 C C . GLY A 1 190 ? 7.590 -8.291 -15.580 1.00 95.25 190 GLY A C 1
ATOM 1514 O O . GLY A 1 190 ? 6.932 -9.215 -15.097 1.00 95.25 190 GLY A O 1
ATOM 1515 N N . ILE A 1 191 ? 8.708 -7.840 -15.010 1.00 95.31 191 ILE A N 1
ATOM 1516 C CA . ILE A 1 191 ? 9.234 -8.419 -13.769 1.00 95.31 191 ILE A CA 1
ATOM 1517 C C . ILE A 1 191 ? 8.288 -8.191 -12.583 1.00 95.31 191 ILE A C 1
ATOM 1519 O O . ILE A 1 191 ? 8.050 -9.123 -11.817 1.00 95.31 191 ILE A O 1
ATOM 1523 N N . GLU A 1 192 ? 7.692 -6.999 -12.470 1.00 95.50 192 GLU A N 1
ATOM 1524 C CA . GLU A 1 192 ? 6.803 -6.648 -11.356 1.00 95.50 192 GLU A CA 1
ATOM 1525 C C . GLU A 1 192 ? 5.496 -7.438 -11.438 1.00 95.50 192 GLU A C 1
ATOM 1527 O O . GLU A 1 192 ? 5.016 -7.948 -10.429 1.00 95.50 192 GLU A O 1
ATOM 1532 N N . LEU A 1 193 ? 4.963 -7.626 -12.650 1.00 95.31 193 LEU A N 1
ATOM 1533 C CA . LEU A 1 193 ? 3.739 -8.396 -12.855 1.00 95.31 193 LEU A CA 1
ATOM 1534 C C . LEU A 1 193 ? 3.939 -9.886 -12.546 1.00 95.31 193 LEU A C 1
ATOM 1536 O O . LEU A 1 193 ? 3.079 -10.508 -11.929 1.00 95.31 193 LEU A O 1
ATOM 1540 N N . ARG A 1 194 ? 5.091 -10.459 -12.922 1.00 95.69 194 ARG A N 1
ATOM 1541 C CA . ARG A 1 194 ? 5.440 -11.849 -12.583 1.00 95.69 194 ARG A CA 1
ATOM 1542 C C . ARG A 1 194 ? 5.650 -12.032 -11.086 1.00 95.69 194 ARG A C 1
ATOM 1544 O O . ARG A 1 194 ? 5.177 -13.016 -10.526 1.00 95.69 194 ARG A O 1
ATOM 1551 N N . LEU A 1 195 ? 6.322 -11.082 -10.434 1.00 95.94 195 LEU A N 1
ATOM 1552 C CA . LEU A 1 195 ? 6.490 -11.096 -8.983 1.00 95.94 195 LEU A CA 1
ATOM 1553 C C . LEU A 1 195 ? 5.131 -11.033 -8.277 1.00 95.94 195 LEU A C 1
ATOM 1555 O O . LEU A 1 195 ? 4.877 -11.814 -7.363 1.00 95.94 19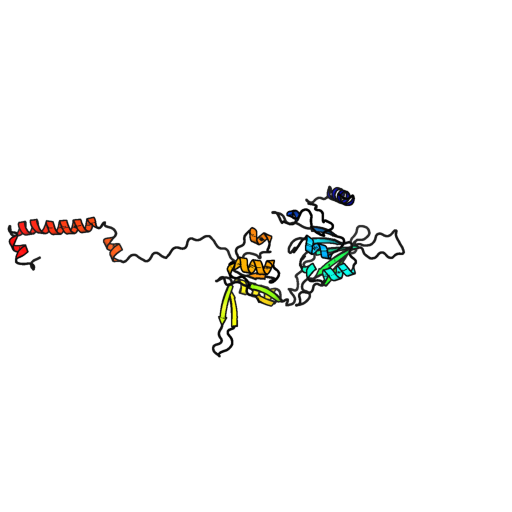5 LEU A O 1
ATOM 1559 N N . LEU A 1 196 ? 4.240 -10.156 -8.741 1.00 95.94 196 LEU A N 1
ATOM 1560 C CA . LEU A 1 196 ? 2.887 -10.048 -8.210 1.00 95.94 196 LEU A CA 1
ATOM 1561 C C . LEU A 1 196 ? 2.072 -11.326 -8.453 1.00 95.94 196 LEU A C 1
ATOM 1563 O O . LEU A 1 196 ? 1.345 -11.746 -7.560 1.00 95.94 196 LEU A O 1
ATOM 1567 N N . GLY A 1 197 ? 2.245 -11.986 -9.601 1.00 96.19 197 GLY A N 1
ATOM 1568 C CA . GLY A 1 197 ? 1.649 -13.295 -9.887 1.00 96.19 197 GLY A CA 1
ATOM 1569 C C . GLY A 1 197 ? 2.093 -14.382 -8.902 1.00 96.19 197 GLY A C 1
ATOM 1570 O O . GLY A 1 197 ? 1.257 -15.092 -8.354 1.00 96.19 197 GLY A O 1
ATOM 1571 N N . LEU A 1 198 ? 3.388 -14.451 -8.578 1.00 96.25 198 LEU A N 1
ATOM 1572 C CA . LEU A 1 198 ? 3.897 -15.381 -7.560 1.00 96.25 198 LEU A CA 1
ATOM 1573 C C . LEU A 1 198 ? 3.340 -15.072 -6.161 1.00 96.25 198 LEU A C 1
ATOM 1575 O O . LEU A 1 198 ? 3.044 -15.982 -5.384 1.00 96.25 198 LEU A O 1
ATOM 1579 N N . LEU A 1 199 ? 3.182 -13.788 -5.823 1.00 94.94 199 LEU A N 1
ATOM 1580 C CA . LEU A 1 199 ? 2.542 -13.376 -4.572 1.00 94.94 199 LEU A CA 1
ATOM 1581 C C . LEU A 1 199 ? 1.053 -13.742 -4.548 1.00 94.94 199 LEU A C 1
ATOM 1583 O O . LEU A 1 199 ? 0.562 -14.137 -3.490 1.00 94.94 199 LEU A O 1
ATOM 1587 N N . ALA A 1 200 ? 0.369 -13.635 -5.687 1.00 95.94 200 ALA A N 1
ATOM 1588 C CA . ALA A 1 200 ? -1.035 -13.990 -5.862 1.00 95.94 200 ALA A CA 1
ATOM 1589 C C . ALA A 1 200 ? -1.267 -15.487 -5.636 1.00 95.94 200 ALA A C 1
ATOM 1591 O O . ALA A 1 200 ? -2.140 -15.863 -4.855 1.00 95.94 200 ALA A O 1
ATOM 1592 N N . GLU A 1 201 ? -0.419 -16.333 -6.225 1.00 95.12 201 GLU A N 1
ATOM 1593 C CA . GLU A 1 201 ? -0.443 -17.786 -6.024 1.00 95.12 201 GLU A CA 1
ATOM 1594 C C . GLU A 1 201 ? -0.153 -18.163 -4.568 1.00 95.12 201 GLU A C 1
ATOM 1596 O O . GLU A 1 201 ? -0.870 -18.967 -3.973 1.00 95.12 201 GLU A O 1
ATOM 1601 N N . ARG A 1 202 ? 0.869 -17.548 -3.958 1.00 94.19 202 ARG A N 1
ATOM 1602 C CA . ARG A 1 202 ? 1.264 -17.852 -2.576 1.00 94.19 202 ARG A CA 1
ATOM 1603 C C . ARG A 1 202 ? 0.219 -17.424 -1.548 1.00 94.19 202 ARG A C 1
ATOM 1605 O O . ARG A 1 202 ? 0.038 -18.118 -0.552 1.00 94.19 202 ARG A O 1
ATOM 1612 N N . ASN A 1 203 ? -0.409 -16.266 -1.746 1.00 92.81 203 ASN A N 1
ATOM 1613 C CA . ASN A 1 203 ? -1.322 -15.675 -0.767 1.00 92.81 203 ASN A CA 1
ATOM 1614 C C . ASN A 1 203 ? -2.799 -15.808 -1.164 1.00 92.81 203 ASN A C 1
ATOM 1616 O O . ASN A 1 203 ? -3.652 -15.239 -0.488 1.00 92.81 203 ASN A O 1
ATOM 1620 N N . ASN A 1 204 ? -3.117 -16.559 -2.220 1.00 93.69 204 ASN A N 1
ATOM 1621 C CA . ASN A 1 204 ? -4.481 -16.814 -2.678 1.00 93.69 204 ASN A CA 1
ATOM 1622 C C . ASN A 1 204 ? -5.281 -15.518 -2.926 1.00 93.69 204 ASN A C 1
ATOM 1624 O O . ASN A 1 204 ? -6.283 -15.255 -2.258 1.00 93.69 204 ASN A O 1
ATOM 1628 N N . PHE A 1 205 ? -4.819 -14.693 -3.868 1.00 95.31 205 PHE A N 1
ATOM 1629 C CA . PHE A 1 205 ? -5.575 -13.557 -4.414 1.00 95.31 205 PHE A CA 1
ATOM 1630 C C . PHE A 1 205 ? -5.545 -13.561 -5.943 1.00 95.31 205 PHE A C 1
ATOM 1632 O O . PHE A 1 205 ? -4.745 -14.261 -6.557 1.00 95.31 205 PHE A O 1
ATOM 1639 N N . SER A 1 206 ? -6.422 -12.778 -6.566 1.00 95.00 206 SER A N 1
ATOM 1640 C CA . SER A 1 206 ? -6.439 -12.549 -8.012 1.00 95.00 206 SER A CA 1
ATOM 1641 C C . SER A 1 206 ? -6.148 -11.083 -8.330 1.00 95.00 206 SER A C 1
ATOM 1643 O O . SER A 1 206 ? -6.297 -10.211 -7.474 1.00 95.00 206 SER A O 1
ATOM 1645 N N . ILE A 1 207 ? -5.699 -10.811 -9.555 1.00 95.75 207 ILE A N 1
ATOM 1646 C CA . ILE A 1 207 ? -5.331 -9.464 -9.999 1.00 95.75 207 ILE A CA 1
ATOM 1647 C C . ILE A 1 207 ? -6.158 -9.043 -11.210 1.00 95.75 207 ILE A C 1
ATOM 1649 O O . ILE A 1 207 ? -6.358 -9.818 -12.145 1.00 95.75 207 ILE A O 1
ATOM 1653 N N . GLU A 1 208 ? -6.616 -7.798 -11.197 1.00 95.25 208 GLU A N 1
ATOM 1654 C CA . GLU A 1 208 ? -7.252 -7.128 -12.325 1.00 95.25 208 GLU A CA 1
ATOM 1655 C C . GLU A 1 208 ? -6.416 -5.907 -12.696 1.00 95.25 208 GLU A C 1
ATOM 1657 O O . GLU A 1 208 ? -6.158 -5.054 -11.854 1.00 95.25 208 GLU A O 1
ATOM 1662 N N . ILE A 1 209 ? -5.966 -5.827 -13.947 1.00 95.25 209 ILE A N 1
ATOM 1663 C CA . ILE A 1 209 ? -5.059 -4.762 -14.377 1.00 95.25 209 ILE A CA 1
ATOM 1664 C C . ILE A 1 209 ? -5.866 -3.593 -14.936 1.00 95.25 209 ILE A C 1
ATOM 1666 O O . ILE A 1 209 ? -6.657 -3.761 -15.864 1.00 95.25 209 ILE A O 1
ATOM 1670 N N . LEU A 1 210 ? -5.609 -2.406 -14.397 1.00 94.88 210 LEU A N 1
ATOM 1671 C CA . LEU A 1 210 ? -6.168 -1.132 -14.818 1.00 94.88 210 LEU A CA 1
ATOM 1672 C C . LEU A 1 210 ? -5.061 -0.265 -15.432 1.00 94.88 210 LEU A C 1
ATOM 1674 O O . LEU A 1 210 ? -3.972 -0.137 -14.873 1.00 94.88 210 LEU A O 1
ATOM 1678 N N . GLU A 1 211 ? -5.349 0.369 -16.564 1.00 93.31 211 GLU A N 1
ATOM 1679 C CA . GLU A 1 211 ? -4.459 1.374 -17.150 1.00 93.31 211 GLU A CA 1
ATOM 1680 C C . GLU A 1 211 ? -4.764 2.762 -16.542 1.00 93.31 211 GLU A C 1
ATOM 1682 O O . GLU A 1 211 ? -5.942 3.128 -16.436 1.00 93.31 211 GLU A O 1
ATOM 1687 N N . PRO A 1 212 ? -3.745 3.538 -16.120 1.00 94.75 212 PRO A N 1
ATOM 1688 C CA . PRO A 1 212 ? -3.946 4.876 -15.570 1.00 94.75 212 PRO A CA 1
ATOM 1689 C C . PRO A 1 212 ? -4.651 5.825 -16.546 1.00 94.75 212 PRO A C 1
ATOM 1691 O O . PRO A 1 212 ? -4.369 5.817 -17.744 1.00 94.75 212 PRO A O 1
ATOM 1694 N N . GLN A 1 213 ? -5.521 6.700 -16.031 1.00 93.38 213 GLN A N 1
ATOM 1695 C CA . GLN A 1 213 ? -6.240 7.683 -16.858 1.00 93.38 213 GLN A CA 1
ATOM 1696 C C . GLN A 1 213 ? -5.338 8.796 -17.400 1.00 93.38 213 GLN A C 1
ATOM 1698 O O . GLN A 1 213 ? -5.607 9.343 -18.469 1.00 93.38 213 GLN A O 1
ATOM 1703 N N . GLU A 1 214 ? -4.276 9.141 -16.670 1.00 92.88 214 GLU A N 1
ATOM 1704 C CA . GLU A 1 214 ? -3.384 10.258 -16.993 1.00 92.88 214 GLU A CA 1
ATOM 1705 C C . GLU A 1 214 ? -1.950 9.773 -17.268 1.00 92.88 214 GLU A C 1
ATOM 1707 O O . GLU A 1 214 ? -1.051 9.997 -16.454 1.00 92.88 214 GLU A O 1
ATOM 1712 N N . PRO A 1 215 ? -1.685 9.141 -18.427 1.00 85.75 215 PRO A N 1
ATOM 1713 C CA . PRO A 1 215 ? -0.353 8.625 -18.760 1.00 85.75 215 PRO A CA 1
ATOM 1714 C C . PRO A 1 215 ? 0.706 9.732 -18.932 1.00 85.75 215 PRO A C 1
ATOM 1716 O O . PRO A 1 215 ? 1.904 9.460 -18.885 1.00 85.75 215 PRO A O 1
ATOM 1719 N N . ASN A 1 216 ? 0.280 10.989 -19.098 1.00 90.62 216 ASN A N 1
ATOM 1720 C CA . ASN A 1 216 ? 1.162 12.139 -19.320 1.00 90.62 216 ASN A CA 1
ATOM 1721 C C . ASN A 1 216 ? 1.987 12.535 -18.082 1.00 90.62 216 ASN A C 1
ATOM 1723 O O . ASN A 1 216 ? 2.993 13.221 -18.233 1.00 90.62 216 ASN A O 1
ATOM 1727 N N . LEU A 1 217 ? 1.585 12.111 -16.876 1.00 88.94 217 LEU A N 1
ATOM 1728 C CA . LEU A 1 217 ? 2.310 12.390 -15.626 1.00 88.94 217 LEU A CA 1
ATOM 1729 C C . LEU A 1 217 ? 3.620 11.591 -15.502 1.00 88.94 217 LEU A C 1
ATOM 1731 O O . LEU A 1 217 ? 4.403 11.824 -14.590 1.00 88.94 217 LEU A O 1
ATOM 1735 N N . GLY A 1 218 ? 3.868 10.658 -16.422 1.00 91.88 218 GLY A N 1
ATOM 1736 C CA . GLY A 1 218 ? 4.937 9.674 -16.322 1.00 91.88 218 GLY A CA 1
ATOM 1737 C C . GLY A 1 218 ? 4.466 8.402 -15.601 1.00 91.88 218 GLY A C 1
ATOM 1738 O O . GLY A 1 218 ? 3.516 8.450 -14.818 1.00 91.88 218 GLY A O 1
ATOM 1739 N N . PRO A 1 219 ? 5.104 7.241 -15.844 1.00 92.94 219 PRO A N 1
ATOM 1740 C CA . PRO A 1 219 ? 4.585 5.944 -15.398 1.00 92.94 219 PRO A CA 1
ATOM 1741 C C . PRO A 1 219 ? 4.373 5.834 -13.882 1.00 92.94 219 PRO A C 1
ATOM 1743 O O . PRO A 1 219 ? 3.316 5.391 -13.436 1.00 92.94 219 PRO A O 1
ATOM 1746 N N . GLY A 1 220 ? 5.363 6.266 -13.092 1.00 92.38 220 GLY A N 1
ATOM 1747 C CA . GLY A 1 220 ? 5.310 6.183 -11.631 1.00 92.38 220 GLY A CA 1
ATOM 1748 C C . GLY A 1 220 ? 4.258 7.104 -11.014 1.00 92.38 220 GLY A C 1
ATOM 1749 O O . GLY A 1 220 ? 3.502 6.674 -10.146 1.00 92.38 220 GLY A O 1
ATOM 1750 N N . ASP A 1 221 ? 4.163 8.349 -11.484 1.00 93.44 221 ASP A N 1
ATOM 1751 C CA . ASP A 1 221 ? 3.237 9.334 -10.913 1.00 93.44 221 ASP A CA 1
ATOM 1752 C C . ASP A 1 221 ? 1.793 9.089 -11.370 1.00 93.44 221 ASP A C 1
ATOM 1754 O O . ASP A 1 221 ? 0.865 9.230 -10.572 1.00 93.44 221 ASP A O 1
ATOM 1758 N N . ALA A 1 222 ? 1.595 8.619 -12.608 1.00 94.62 222 ALA A N 1
ATOM 1759 C CA . ALA A 1 222 ? 0.288 8.189 -13.100 1.00 94.62 222 ALA A CA 1
ATOM 1760 C C . ALA A 1 222 ? -0.286 7.055 -12.237 1.00 94.62 222 ALA A C 1
ATOM 1762 O O . ALA A 1 222 ? -1.423 7.134 -11.779 1.00 94.62 222 ALA A O 1
ATOM 1763 N N . VAL A 1 223 ? 0.518 6.028 -11.949 1.00 95.19 223 VAL A N 1
ATOM 1764 C CA . VAL A 1 223 ? 0.113 4.910 -11.086 1.00 95.19 223 VAL A CA 1
ATOM 1765 C C . VAL A 1 223 ? -0.050 5.342 -9.628 1.00 95.19 223 VAL A C 1
ATOM 1767 O O . VAL A 1 223 ? -1.026 4.962 -8.983 1.00 95.19 223 VAL A O 1
ATOM 1770 N N . SER A 1 224 ? 0.849 6.186 -9.115 1.00 94.25 224 SER A N 1
ATOM 1771 C CA . SER A 1 224 ? 0.739 6.748 -7.762 1.00 94.25 224 SER A CA 1
ATOM 1772 C C . SER A 1 224 ? -0.588 7.479 -7.556 1.00 94.25 224 SER A C 1
ATOM 1774 O O . SER A 1 224 ? -1.228 7.334 -6.513 1.00 94.25 224 SER A O 1
ATOM 1776 N N . LYS A 1 225 ? -1.044 8.231 -8.563 1.00 94.00 225 LYS A N 1
ATOM 1777 C CA . LYS A 1 225 ? -2.326 8.940 -8.533 1.00 94.00 225 LYS A CA 1
ATOM 1778 C C . LYS A 1 225 ? -3.527 7.990 -8.497 1.00 94.00 225 LYS A C 1
ATOM 1780 O O . LYS A 1 225 ? -4.480 8.237 -7.762 1.00 94.00 225 LYS A O 1
ATOM 1785 N N . GLU A 1 226 ? -3.488 6.886 -9.237 1.00 95.44 226 GLU A N 1
ATOM 1786 C CA . GLU A 1 226 ? -4.553 5.869 -9.212 1.00 95.44 226 GLU A CA 1
ATOM 1787 C C . GLU A 1 226 ? -4.675 5.191 -7.837 1.00 95.44 226 GLU A C 1
ATOM 1789 O O . GLU A 1 226 ? -5.784 4.988 -7.341 1.00 95.44 226 GLU A O 1
ATOM 1794 N N . VAL A 1 227 ? -3.545 4.909 -7.181 1.00 93.75 227 VAL A N 1
ATOM 1795 C CA . VAL A 1 227 ? -3.538 4.299 -5.840 1.00 93.75 227 VAL A CA 1
ATOM 1796 C C . VAL A 1 227 ? -3.971 5.301 -4.767 1.00 93.75 227 VAL A C 1
ATOM 1798 O O . VAL A 1 227 ? -4.844 5.005 -3.955 1.00 93.75 227 VAL A O 1
ATOM 1801 N N . THR A 1 228 ? -3.425 6.521 -4.781 1.00 91.38 228 THR A N 1
ATOM 1802 C CA . THR A 1 228 ? -3.795 7.570 -3.807 1.00 91.38 228 THR A CA 1
ATOM 1803 C C . THR A 1 228 ? -5.249 8.030 -3.940 1.00 91.38 228 THR A C 1
ATOM 1805 O O . THR A 1 228 ? -5.871 8.378 -2.939 1.00 91.38 228 THR A O 1
ATOM 1808 N N . SER A 1 229 ? -5.823 7.993 -5.147 1.00 91.62 229 SER A N 1
ATOM 1809 C CA . SER A 1 229 ? -7.248 8.279 -5.371 1.00 91.62 229 SER A CA 1
ATOM 1810 C C . SER A 1 229 ? -8.181 7.111 -5.024 1.00 91.62 229 SER A C 1
ATOM 1812 O O . SER A 1 229 ? -9.400 7.278 -5.067 1.00 91.62 229 SER A O 1
ATOM 1814 N N . GLY A 1 230 ? -7.637 5.941 -4.665 1.00 89.75 230 GLY A N 1
ATOM 1815 C CA . GLY A 1 230 ? -8.411 4.749 -4.312 1.00 89.75 230 GLY A CA 1
ATOM 1816 C C . GLY A 1 230 ? -9.051 4.036 -5.507 1.00 89.75 230 GLY A C 1
ATOM 1817 O O . GLY A 1 230 ? -9.982 3.257 -5.317 1.00 89.75 230 GLY A O 1
ATOM 1818 N N . ARG A 1 231 ? -8.588 4.306 -6.736 1.00 94.25 231 ARG A N 1
ATOM 1819 C CA . ARG A 1 231 ? -9.041 3.607 -7.952 1.00 94.25 231 ARG A CA 1
ATOM 1820 C C . ARG A 1 231 ? -8.312 2.288 -8.188 1.00 94.25 231 ARG A C 1
ATOM 1822 O O . ARG A 1 231 ? -8.840 1.431 -8.892 1.00 94.25 231 ARG A O 1
ATOM 1829 N N . ALA A 1 232 ? -7.127 2.137 -7.608 1.00 95.50 232 ALA A N 1
ATOM 1830 C CA . ALA A 1 232 ? -6.362 0.901 -7.591 1.00 95.50 232 ALA A CA 1
ATOM 1831 C C . ALA A 1 232 ? -5.863 0.593 -6.174 1.00 95.50 232 ALA A C 1
ATOM 1833 O O . ALA A 1 232 ? -5.584 1.501 -5.393 1.00 95.50 232 ALA A O 1
ATOM 1834 N N . ASP A 1 233 ? -5.719 -0.692 -5.861 1.00 93.12 233 ASP A N 1
ATOM 1835 C CA . ASP A 1 233 ? -5.192 -1.166 -4.581 1.00 93.12 233 ASP A CA 1
ATOM 1836 C C . ASP A 1 233 ? -3.661 -1.263 -4.598 1.00 93.12 233 ASP A C 1
ATOM 1838 O O . ASP A 1 233 ? -3.005 -1.047 -3.577 1.00 93.12 233 ASP A O 1
ATOM 1842 N N . ILE A 1 234 ? -3.095 -1.606 -5.760 1.00 95.62 234 ILE A N 1
ATOM 1843 C CA . ILE A 1 234 ? -1.663 -1.837 -5.974 1.00 95.62 234 ILE A CA 1
ATOM 1844 C C . ILE A 1 234 ? -1.218 -1.063 -7.214 1.00 95.62 234 ILE A C 1
ATOM 1846 O O . ILE A 1 234 ? -1.925 -1.023 -8.219 1.00 95.62 234 ILE A O 1
ATOM 1850 N N . GLY A 1 235 ? -0.028 -0.470 -7.158 1.00 95.44 235 GLY A N 1
ATOM 1851 C CA . GLY A 1 235 ? 0.585 0.215 -8.289 1.00 95.44 235 GLY A CA 1
ATOM 1852 C C . GLY A 1 235 ? 1.881 -0.453 -8.740 1.00 95.44 235 GLY A C 1
ATOM 1853 O O . GLY A 1 235 ? 2.751 -0.700 -7.909 1.00 95.44 235 GLY A O 1
ATOM 1854 N N . ILE A 1 236 ? 2.020 -0.712 -10.043 1.00 96.00 236 ILE A N 1
ATOM 1855 C CA . ILE A 1 236 ? 3.246 -1.227 -10.674 1.00 96.00 236 ILE A CA 1
ATOM 1856 C C . ILE A 1 236 ? 3.641 -0.357 -11.876 1.00 96.00 236 ILE A C 1
ATOM 1858 O O . ILE A 1 236 ? 2.822 -0.041 -12.741 1.00 96.00 236 ILE A O 1
ATOM 1862 N N . ALA A 1 237 ? 4.896 0.081 -11.916 1.00 95.00 237 ALA A N 1
ATOM 1863 C CA . ALA A 1 237 ? 5.394 1.017 -12.929 1.00 95.00 237 ALA A CA 1
ATOM 1864 C C . ALA A 1 237 ? 6.930 1.112 -12.984 1.00 95.00 237 ALA A C 1
ATOM 1866 O O . ALA A 1 237 ? 7.449 2.071 -13.558 1.00 95.00 237 ALA A O 1
ATOM 1867 N N . GLY A 1 238 ? 7.677 0.199 -12.349 1.00 92.44 238 GLY A N 1
ATOM 1868 C CA . GLY A 1 238 ? 9.124 0.367 -12.162 1.00 92.44 238 GLY A CA 1
ATOM 1869 C C . GLY A 1 238 ? 9.460 1.626 -11.358 1.00 92.44 238 GLY A C 1
ATOM 1870 O O . GLY A 1 238 ? 10.351 2.392 -11.726 1.00 92.44 238 GLY A O 1
ATOM 1871 N N . MET A 1 239 ? 8.677 1.906 -10.315 1.00 91.56 239 MET A N 1
ATOM 1872 C CA . MET A 1 239 ? 8.730 3.175 -9.597 1.00 91.56 239 MET A CA 1
ATOM 1873 C C . MET A 1 239 ? 9.893 3.229 -8.603 1.00 91.56 239 MET A C 1
ATOM 1875 O O . MET A 1 239 ? 10.056 2.347 -7.762 1.00 91.56 239 MET A O 1
ATOM 1879 N N . TYR A 1 240 ? 10.660 4.320 -8.641 1.00 90.44 240 TYR A N 1
ATOM 1880 C CA . TYR A 1 240 ? 11.716 4.573 -7.662 1.00 90.44 240 TYR A CA 1
ATOM 1881 C C . TYR A 1 240 ? 11.152 4.922 -6.283 1.00 90.44 240 TYR A C 1
ATOM 1883 O O . TYR A 1 240 ? 10.214 5.719 -6.160 1.00 90.44 240 TYR A O 1
ATOM 1891 N N . PHE A 1 241 ? 11.797 4.377 -5.252 1.00 89.88 241 PHE A N 1
ATOM 1892 C CA . PHE A 1 241 ? 11.551 4.723 -3.858 1.00 89.88 241 PHE A CA 1
ATOM 1893 C C . PHE A 1 241 ? 12.094 6.130 -3.568 1.00 89.88 241 PHE A C 1
ATOM 1895 O O . PHE A 1 241 ? 13.304 6.354 -3.597 1.00 89.88 241 PHE A O 1
ATOM 1902 N N . THR A 1 242 ? 11.205 7.081 -3.285 1.00 87.94 242 THR A N 1
ATOM 1903 C CA . THR A 1 242 ? 11.560 8.459 -2.914 1.00 87.94 242 THR A CA 1
ATOM 1904 C C . THR A 1 242 ? 10.810 8.870 -1.652 1.00 87.94 242 THR A C 1
ATOM 1906 O O . THR A 1 242 ? 9.686 8.427 -1.424 1.00 87.94 242 THR A O 1
ATOM 1909 N N . SER A 1 243 ? 11.411 9.746 -0.840 1.00 85.88 243 SER A N 1
ATOM 1910 C CA . SER A 1 243 ? 10.811 10.197 0.425 1.00 85.88 243 SER A CA 1
ATOM 1911 C C . SER A 1 243 ? 9.460 10.885 0.243 1.00 85.88 243 SER A C 1
ATOM 1913 O O . SER A 1 243 ? 8.606 10.787 1.113 1.00 85.88 243 SER A O 1
ATOM 1915 N N . GLU A 1 244 ? 9.267 11.578 -0.879 1.00 85.56 244 GLU A N 1
ATOM 1916 C CA . GLU A 1 244 ? 8.005 12.237 -1.223 1.00 85.56 244 GLU A CA 1
ATOM 1917 C C . GLU A 1 244 ? 6.883 11.216 -1.453 1.00 85.56 244 GLU A C 1
ATOM 1919 O O . GLU A 1 244 ? 5.786 11.367 -0.921 1.00 85.56 244 GLU A O 1
ATOM 1924 N N . ARG A 1 245 ? 7.170 10.117 -2.161 1.00 85.75 245 ARG A N 1
ATOM 1925 C CA . ARG A 1 245 ? 6.178 9.068 -2.434 1.00 85.75 245 ARG A CA 1
ATOM 1926 C C . ARG A 1 245 ? 5.816 8.272 -1.184 1.00 85.75 245 ARG A C 1
ATOM 1928 O O . ARG A 1 245 ? 4.649 7.940 -1.006 1.00 85.75 245 ARG A O 1
ATOM 1935 N N . THR A 1 246 ? 6.773 8.037 -0.285 1.00 83.94 246 THR A N 1
ATOM 1936 C CA . THR A 1 246 ? 6.528 7.333 0.988 1.00 83.94 246 THR A CA 1
ATOM 1937 C C . THR A 1 246 ? 5.547 8.074 1.906 1.00 83.94 246 THR A C 1
ATOM 1939 O O . THR A 1 246 ? 4.969 7.462 2.795 1.00 83.94 246 THR A O 1
ATOM 1942 N N . GLN A 1 247 ? 5.320 9.379 1.712 1.00 79.19 247 GLN A N 1
ATOM 1943 C CA . GLN A 1 247 ? 4.345 10.124 2.521 1.00 79.19 247 GLN A CA 1
ATOM 1944 C C . GLN A 1 247 ? 2.889 9.806 2.157 1.00 79.19 247 GLN A C 1
ATOM 1946 O O . GLN A 1 247 ? 2.014 9.926 3.010 1.00 79.19 247 GLN A O 1
ATOM 1951 N N . GLY A 1 248 ? 2.619 9.428 0.903 1.00 78.00 248 GLY A N 1
ATOM 1952 C CA . GLY A 1 248 ? 1.264 9.153 0.410 1.00 78.00 248 GLY A CA 1
ATOM 1953 C C . GLY A 1 248 ? 0.997 7.687 0.069 1.00 78.00 248 GLY A C 1
ATOM 1954 O O . GLY A 1 248 ? -0.156 7.317 -0.152 1.00 78.00 248 GLY A O 1
ATOM 1955 N N . LEU A 1 249 ? 2.043 6.862 -0.002 1.00 86.81 249 LEU A N 1
ATOM 1956 C CA . LEU A 1 249 ? 1.979 5.477 -0.452 1.00 86.81 249 LEU A CA 1
ATOM 1957 C C . LEU A 1 249 ? 2.816 4.566 0.444 1.00 86.81 249 LEU A C 1
ATOM 1959 O O . LEU A 1 249 ? 3.973 4.858 0.748 1.00 86.81 249 LEU A O 1
ATOM 1963 N N . ASP A 1 250 ? 2.248 3.404 0.756 1.00 87.75 250 ASP A N 1
ATOM 1964 C CA . ASP A 1 250 ? 2.988 2.297 1.350 1.00 87.75 250 ASP A CA 1
ATOM 1965 C C . ASP A 1 250 ? 3.753 1.567 0.240 1.00 87.75 250 ASP A C 1
ATOM 1967 O O . ASP A 1 250 ? 3.158 0.979 -0.667 1.00 87.75 250 ASP A O 1
ATOM 1971 N N . MET A 1 251 ? 5.081 1.617 0.304 1.00 88.81 251 MET A N 1
ATOM 1972 C CA . MET A 1 251 ? 5.960 0.985 -0.679 1.00 88.81 251 MET A CA 1
ATOM 1973 C C . MET A 1 251 ? 6.339 -0.431 -0.238 1.00 88.81 251 MET A C 1
ATOM 1975 O O . MET A 1 251 ? 6.667 -0.665 0.924 1.00 88.81 251 MET A O 1
ATOM 1979 N N . SER A 1 252 ? 6.346 -1.381 -1.176 1.00 90.44 252 SER A N 1
ATOM 1980 C CA . SER A 1 252 ? 6.881 -2.725 -0.935 1.00 90.44 252 SER A CA 1
ATOM 1981 C C . SER A 1 252 ? 8.403 -2.715 -0.763 1.00 90.44 252 SER A C 1
ATOM 1983 O O . SER A 1 252 ? 9.083 -1.727 -1.042 1.00 90.44 252 SER A O 1
ATOM 1985 N N . PHE A 1 253 ? 8.965 -3.867 -0.395 1.00 89.38 253 PHE A N 1
ATOM 1986 C CA . PHE A 1 253 ? 10.406 -4.088 -0.493 1.00 89.38 253 PHE A CA 1
ATOM 1987 C C . PHE A 1 253 ? 10.904 -3.878 -1.929 1.00 89.38 253 PHE A C 1
ATOM 1989 O O . PHE A 1 253 ? 10.275 -4.325 -2.893 1.00 89.38 253 PHE A O 1
ATOM 1996 N N . SER A 1 254 ? 12.052 -3.214 -2.063 1.00 91.38 254 SER A N 1
ATOM 1997 C CA . SER A 1 254 ? 12.705 -2.992 -3.352 1.00 91.38 254 SER A CA 1
ATOM 1998 C C . SER A 1 254 ? 13.163 -4.322 -3.951 1.00 91.38 254 SER A C 1
ATOM 2000 O O . SER A 1 254 ? 13.962 -5.036 -3.349 1.00 91.38 254 SER A O 1
ATOM 2002 N N . HIS A 1 255 ? 12.669 -4.650 -5.145 1.00 92.06 255 HIS A N 1
ATOM 2003 C CA . HIS A 1 255 ? 13.053 -5.860 -5.882 1.00 92.06 255 HIS A CA 1
ATOM 2004 C C . HIS A 1 255 ? 14.243 -5.624 -6.829 1.00 92.06 255 HIS A C 1
ATOM 2006 O O . HIS A 1 255 ? 14.913 -6.572 -7.232 1.00 92.06 255 HIS A O 1
ATOM 2012 N N . SER A 1 256 ? 14.506 -4.364 -7.184 1.00 90.56 256 SER A N 1
ATOM 2013 C CA . SER A 1 256 ? 15.605 -3.923 -8.039 1.00 90.56 256 SER A CA 1
ATOM 2014 C C . SER A 1 256 ? 16.322 -2.728 -7.411 1.00 90.56 256 SER A C 1
ATOM 2016 O O . SER A 1 256 ? 15.767 -1.999 -6.583 1.00 90.56 256 SER A O 1
ATOM 2018 N N . GLN A 1 257 ? 17.584 -2.548 -7.787 1.00 90.81 257 GLN A N 1
ATOM 2019 C CA . GLN A 1 257 ? 18.391 -1.386 -7.437 1.00 90.81 257 GLN A CA 1
ATOM 2020 C C . GLN A 1 257 ? 19.056 -0.876 -8.708 1.00 90.81 257 GLN A C 1
ATOM 2022 O O . GLN A 1 257 ? 19.492 -1.670 -9.542 1.00 90.81 257 GLN A O 1
ATOM 2027 N N . ASP A 1 258 ? 19.115 0.441 -8.840 1.00 86.19 258 ASP A N 1
ATOM 2028 C CA . ASP A 1 258 ? 19.680 1.119 -9.998 1.00 86.19 258 ASP A CA 1
ATOM 2029 C C . ASP A 1 258 ? 20.624 2.229 -9.527 1.00 86.19 258 ASP A C 1
ATOM 2031 O O . ASP A 1 258 ? 20.452 2.789 -8.440 1.00 86.19 258 ASP A O 1
ATOM 2035 N N . CYS A 1 259 ? 21.623 2.534 -10.347 1.00 86.50 259 CYS A N 1
ATOM 2036 C CA . CYS A 1 259 ? 22.647 3.531 -10.066 1.00 86.50 259 CYS A CA 1
ATOM 2037 C C . CYS A 1 259 ? 22.666 4.569 -11.187 1.00 86.50 259 CYS A C 1
ATOM 2039 O O . CYS A 1 259 ? 22.473 4.243 -12.354 1.00 86.50 259 CYS A O 1
ATOM 2041 N N . ALA A 1 260 ? 22.968 5.825 -10.851 1.00 88.56 260 ALA A N 1
ATOM 2042 C CA . ALA A 1 260 ? 23.160 6.855 -11.864 1.00 88.56 260 ALA A CA 1
ATOM 2043 C C . ALA A 1 260 ? 24.350 6.481 -12.764 1.00 88.56 260 ALA A C 1
ATOM 2045 O O . ALA A 1 260 ? 25.499 6.463 -12.318 1.00 88.56 260 ALA A O 1
ATOM 2046 N N . VAL A 1 261 ? 24.068 6.181 -14.032 1.00 91.38 261 VAL A N 1
ATOM 2047 C CA . VAL A 1 261 ? 25.070 5.831 -15.040 1.00 91.38 261 VAL A CA 1
ATOM 2048 C C . VAL A 1 261 ? 25.041 6.833 -16.183 1.00 91.38 261 VAL A C 1
ATOM 2050 O O . VAL A 1 261 ? 23.983 7.274 -16.630 1.00 91.38 261 VAL A O 1
ATOM 2053 N N . PHE A 1 262 ? 26.222 7.192 -16.673 1.00 92.19 262 PHE A N 1
ATOM 2054 C CA . PHE A 1 262 ? 26.356 8.006 -17.872 1.00 92.19 262 PHE A CA 1
ATOM 2055 C C . PHE A 1 262 ? 26.534 7.083 -19.075 1.00 92.19 262 PHE A C 1
ATOM 2057 O O . PHE A 1 262 ? 27.541 6.385 -19.187 1.00 92.19 262 PHE A O 1
ATOM 2064 N N . ILE A 1 263 ? 25.540 7.062 -19.961 1.00 90.62 263 ILE A N 1
ATOM 2065 C CA . ILE A 1 263 ? 25.566 6.243 -21.172 1.00 90.62 263 ILE A CA 1
ATOM 2066 C C . ILE A 1 263 ? 26.059 7.117 -22.322 1.00 90.62 263 ILE A C 1
ATOM 2068 O O . ILE A 1 263 ? 25.431 8.115 -22.670 1.00 90.62 263 ILE A O 1
ATOM 2072 N N . THR A 1 264 ? 27.179 6.730 -22.927 1.00 90.25 264 THR A N 1
ATOM 2073 C CA . THR A 1 264 ? 27.687 7.349 -24.152 1.00 90.25 264 THR A CA 1
ATOM 2074 C C . THR A 1 264 ? 27.493 6.427 -25.339 1.00 90.25 264 THR A C 1
ATOM 2076 O O . THR A 1 264 ? 27.414 5.204 -25.208 1.00 90.25 264 THR A O 1
ATOM 2079 N N . LEU A 1 265 ? 27.433 7.024 -26.529 1.00 89.50 265 LEU A N 1
ATOM 2080 C CA . LEU A 1 265 ? 27.539 6.253 -27.756 1.00 89.50 265 LEU A CA 1
ATOM 2081 C C . LEU A 1 265 ? 28.870 5.502 -27.753 1.00 89.50 265 LEU A C 1
ATOM 2083 O O . LEU A 1 265 ? 29.923 6.071 -27.455 1.00 89.50 265 LEU A O 1
ATOM 2087 N N . MET A 1 266 ? 28.807 4.222 -28.111 1.00 85.19 266 MET A N 1
ATOM 2088 C CA . MET A 1 266 ? 29.998 3.412 -28.311 1.00 85.19 266 MET A CA 1
ATOM 2089 C C . MET A 1 266 ? 30.897 4.104 -29.340 1.00 85.19 266 MET A C 1
ATOM 2091 O O . MET A 1 266 ? 30.449 4.416 -30.444 1.00 85.19 266 MET A O 1
ATOM 2095 N N . SER A 1 267 ? 32.160 4.349 -28.977 1.00 80.62 267 SER A N 1
ATOM 2096 C CA . SER A 1 267 ? 33.137 4.919 -29.904 1.00 80.62 267 SER A CA 1
ATOM 2097 C C . SER A 1 267 ? 33.268 3.986 -31.103 1.00 80.62 267 SER A C 1
ATOM 2099 O O . SER A 1 267 ? 33.718 2.845 -30.977 1.00 80.62 267 SER A O 1
ATOM 2101 N N . THR A 1 268 ? 32.833 4.447 -32.271 1.00 78.94 268 THR A N 1
ATOM 2102 C CA . THR A 1 268 ? 33.066 3.727 -33.518 1.00 78.94 268 THR A CA 1
ATOM 2103 C C . THR A 1 268 ? 34.568 3.672 -33.756 1.00 78.94 268 THR A C 1
ATOM 2105 O O . THR A 1 268 ? 35.235 4.709 -33.704 1.00 78.94 268 THR A O 1
ATOM 2108 N N . ALA A 1 269 ? 35.107 2.482 -34.024 1.00 77.81 269 ALA A N 1
ATOM 2109 C CA . ALA A 1 269 ? 36.525 2.321 -34.320 1.00 77.81 269 ALA A CA 1
ATOM 2110 C C . ALA A 1 269 ? 36.957 3.290 -35.434 1.00 77.81 269 ALA A C 1
ATOM 2112 O O . ALA A 1 269 ? 36.295 3.396 -36.470 1.00 77.81 269 ALA A O 1
ATOM 2113 N N . LEU A 1 270 ? 38.066 4.005 -35.217 1.00 77.56 270 LEU A N 1
ATOM 2114 C CA . LEU A 1 270 ? 38.615 4.893 -36.237 1.00 77.56 270 LEU A CA 1
ATOM 2115 C C . LEU A 1 270 ? 38.957 4.071 -37.498 1.00 77.56 270 LEU A C 1
ATOM 2117 O O . LEU A 1 270 ? 39.446 2.944 -37.378 1.00 77.56 270 LEU A O 1
ATOM 2121 N N . PRO A 1 271 ? 38.756 4.620 -38.712 1.00 80.38 271 PRO A N 1
ATOM 2122 C CA . PRO A 1 271 ? 39.175 3.961 -39.944 1.00 80.38 271 PRO A CA 1
ATOM 2123 C C . PRO A 1 271 ? 40.659 3.571 -39.904 1.00 80.38 271 PRO A C 1
ATOM 2125 O O . PRO A 1 271 ? 41.493 4.355 -39.447 1.00 80.38 271 PRO A O 1
ATOM 2128 N N . ARG A 1 272 ? 41.015 2.394 -40.440 1.00 81.00 272 ARG A N 1
ATOM 2129 C CA . ARG A 1 272 ? 42.390 1.847 -40.382 1.00 81.00 272 ARG A CA 1
ATOM 2130 C C . ARG A 1 272 ? 43.463 2.816 -40.901 1.00 81.00 272 ARG A C 1
ATOM 2132 O O . ARG A 1 272 ? 44.540 2.886 -40.321 1.00 81.00 272 ARG A O 1
ATOM 2139 N N . TYR A 1 273 ? 43.169 3.615 -41.932 1.00 81.88 273 TYR A N 1
ATOM 2140 C CA . TYR A 1 273 ? 44.122 4.603 -42.466 1.00 81.88 273 TYR A CA 1
ATOM 2141 C C . TYR A 1 273 ? 44.465 5.701 -41.450 1.00 81.88 273 TYR A C 1
ATOM 2143 O O . TYR A 1 273 ? 45.587 6.201 -41.430 1.00 81.88 273 TYR A O 1
ATOM 2151 N N . ARG A 1 274 ? 43.519 6.056 -40.572 1.00 83.56 274 ARG A N 1
ATOM 2152 C CA . ARG A 1 274 ? 43.720 7.057 -39.523 1.00 83.56 274 ARG A CA 1
ATOM 2153 C C . ARG A 1 274 ? 44.579 6.511 -38.384 1.00 83.56 274 ARG A C 1
ATOM 2155 O O . ARG A 1 274 ? 45.234 7.298 -37.719 1.00 83.56 274 ARG A O 1
ATOM 2162 N N . ALA A 1 275 ? 44.643 5.191 -38.200 1.00 83.38 275 ALA A N 1
ATOM 2163 C CA . ALA A 1 275 ? 45.613 4.573 -37.296 1.00 83.38 275 ALA A CA 1
ATOM 2164 C C . ALA A 1 275 ? 47.046 4.620 -37.861 1.00 83.38 275 ALA A C 1
ATOM 2166 O O . ALA A 1 275 ? 47.988 4.795 -37.098 1.00 83.38 275 ALA A O 1
ATOM 2167 N N . ILE A 1 276 ? 47.208 4.511 -39.186 1.00 82.81 276 ILE A N 1
ATOM 2168 C CA . ILE A 1 276 ? 48.522 4.549 -39.856 1.00 82.81 276 ILE A CA 1
ATOM 2169 C C . ILE A 1 276 ? 49.043 5.989 -39.989 1.00 82.81 276 ILE A C 1
ATOM 2171 O O . ILE A 1 276 ? 50.195 6.261 -39.670 1.00 82.81 276 ILE A O 1
ATOM 2175 N N . LEU A 1 277 ? 48.201 6.923 -40.447 1.00 85.12 277 LEU A N 1
ATOM 2176 C CA . LEU A 1 277 ? 48.593 8.318 -40.698 1.00 85.12 277 LEU A CA 1
ATOM 2177 C C . LEU A 1 277 ? 48.421 9.236 -39.480 1.00 85.12 277 LEU A C 1
ATOM 2179 O O . LEU A 1 277 ? 49.029 10.300 -39.430 1.00 85.12 277 LEU A O 1
ATOM 2183 N N . GLY A 1 278 ? 47.582 8.847 -38.516 1.00 85.25 278 GLY A N 1
ATOM 2184 C CA . GLY A 1 278 ? 47.205 9.667 -37.362 1.00 85.25 278 GLY A CA 1
ATOM 2185 C C . GLY A 1 278 ? 48.299 9.981 -36.336 1.00 85.25 278 GLY A C 1
ATOM 2186 O O . GLY A 1 278 ? 48.187 11.038 -35.718 1.00 85.25 278 GLY A O 1
ATOM 2187 N N . PRO A 1 279 ? 49.347 9.154 -36.137 1.00 90.94 279 PRO A N 1
ATOM 2188 C CA . PRO A 1 279 ? 50.427 9.488 -35.206 1.00 90.94 279 PRO A CA 1
ATOM 2189 C C . PRO A 1 279 ? 51.231 10.732 -35.604 1.00 90.94 279 PRO A C 1
ATOM 2191 O O . PRO A 1 279 ? 51.860 11.350 -34.748 1.00 90.94 279 PRO A O 1
ATOM 2194 N N . PHE A 1 280 ? 51.214 11.114 -36.887 1.00 91.56 280 PHE A N 1
ATOM 2195 C CA . PHE A 1 280 ? 51.988 12.239 -37.403 1.00 91.56 280 PHE A CA 1
ATOM 2196 C C . PHE A 1 280 ? 51.083 13.381 -37.855 1.00 91.56 280 PHE A C 1
ATOM 2198 O O . PHE A 1 280 ? 50.075 13.184 -38.536 1.00 91.56 280 PHE A O 1
ATOM 2205 N N . HIS A 1 281 ? 51.472 14.610 -37.515 1.00 89.75 281 HIS A N 1
ATOM 2206 C CA . HIS A 1 281 ? 50.778 15.794 -38.003 1.00 89.75 281 HIS A CA 1
ATOM 2207 C C . HIS A 1 281 ? 50.902 15.880 -39.533 1.00 89.75 281 HIS A C 1
ATOM 2209 O O . HIS A 1 281 ? 51.955 15.572 -40.085 1.00 89.75 281 HIS A O 1
ATOM 2215 N N . TRP A 1 282 ? 49.871 16.385 -40.218 1.00 90.94 282 TRP A N 1
ATOM 2216 C CA . TRP A 1 282 ? 49.883 16.651 -41.670 1.00 90.94 282 TRP A CA 1
ATOM 2217 C C . TRP A 1 282 ? 51.175 17.332 -42.178 1.00 90.94 282 TRP A C 1
ATOM 2219 O O . TRP A 1 282 ? 51.672 16.982 -43.245 1.00 90.94 282 TRP A O 1
ATOM 2229 N N . HIS A 1 283 ? 51.771 18.234 -41.387 1.00 95.31 283 HIS A N 1
ATOM 2230 C CA . HIS A 1 283 ? 53.029 18.907 -41.717 1.00 95.31 283 HIS A CA 1
ATOM 2231 C C . HIS A 1 283 ? 54.203 17.942 -41.942 1.00 95.31 283 HIS A C 1
ATOM 2233 O O . HIS A 1 283 ? 55.043 18.217 -42.789 1.00 95.31 283 HIS A O 1
ATOM 2239 N N . VAL A 1 284 ? 54.255 16.811 -41.229 1.00 93.19 284 VAL A N 1
ATOM 2240 C CA . VAL A 1 284 ? 55.306 15.792 -41.393 1.00 93.19 284 VAL A CA 1
ATOM 2241 C C . VAL A 1 284 ? 55.212 15.153 -42.774 1.00 93.19 284 VAL A C 1
ATOM 2243 O O . VAL A 1 284 ? 56.225 15.008 -43.448 1.00 93.19 284 VAL A O 1
ATOM 2246 N N . TRP A 1 285 ? 53.998 14.830 -43.224 1.00 91.94 285 TRP A N 1
ATOM 2247 C CA . TRP A 1 285 ? 53.769 14.249 -44.547 1.00 91.94 285 TRP A CA 1
ATOM 2248 C C . TRP A 1 285 ? 54.129 15.233 -45.662 1.00 91.94 285 TRP A C 1
ATOM 2250 O O . TRP A 1 285 ? 54.838 14.860 -46.592 1.00 91.94 285 TRP A O 1
ATOM 2260 N N . VAL A 1 286 ? 53.732 16.505 -45.527 1.00 94.19 286 VAL A N 1
ATOM 2261 C CA . VAL A 1 286 ? 54.118 17.563 -46.478 1.00 94.19 286 VAL A CA 1
ATOM 2262 C C . VAL A 1 286 ? 55.634 17.748 -46.507 1.00 94.19 286 VAL A C 1
ATOM 2264 O O . VAL A 1 286 ? 56.229 17.737 -47.583 1.00 94.19 286 VAL A O 1
ATOM 2267 N N . ALA A 1 287 ? 56.279 17.857 -45.345 1.00 94.94 287 ALA A N 1
ATOM 2268 C CA . ALA A 1 287 ? 57.727 18.003 -45.259 1.00 94.94 287 ALA A CA 1
ATOM 2269 C C . ALA A 1 287 ? 58.450 16.805 -45.889 1.00 94.94 287 ALA A C 1
ATOM 2271 O O . ALA A 1 287 ? 59.335 17.011 -46.708 1.00 94.94 287 ALA A O 1
ATOM 2272 N N . LEU A 1 288 ? 58.025 15.570 -45.602 1.00 92.94 288 LEU A N 1
ATOM 2273 C CA . LEU A 1 288 ? 58.611 14.356 -46.175 1.00 92.94 288 LEU A CA 1
ATOM 2274 C C . LEU A 1 288 ? 58.470 14.325 -47.703 1.00 92.94 288 LEU A C 1
ATOM 2276 O O . LEU A 1 288 ? 59.446 14.037 -48.394 1.00 92.94 288 LEU A O 1
ATOM 2280 N N . THR A 1 289 ? 57.301 14.693 -48.242 1.00 92.81 289 THR A N 1
ATOM 2281 C CA . THR A 1 289 ? 57.120 14.808 -49.700 1.00 92.81 289 THR A CA 1
ATOM 2282 C C . THR A 1 289 ? 58.019 15.881 -50.308 1.00 92.81 289 THR A C 1
ATOM 2284 O O . THR A 1 289 ? 58.628 15.648 -51.347 1.00 92.81 289 THR A O 1
ATOM 2287 N N . PHE A 1 290 ? 58.168 17.030 -49.648 1.00 94.50 290 PHE A N 1
ATOM 2288 C CA . PHE A 1 290 ? 59.001 18.120 -50.145 1.00 94.50 290 PHE A CA 1
ATOM 2289 C C . PHE A 1 290 ? 60.492 17.781 -50.069 1.00 94.50 290 PHE A C 1
ATOM 2291 O O . PHE A 1 290 ? 61.219 18.025 -51.025 1.00 94.50 290 PHE A O 1
ATOM 2298 N N . THR A 1 291 ? 60.946 17.156 -48.981 1.00 93.12 291 THR A N 1
ATOM 2299 C CA . THR A 1 291 ? 62.319 16.659 -48.841 1.00 93.12 291 THR A CA 1
ATOM 2300 C C . THR A 1 291 ? 62.636 15.603 -49.897 1.00 93.12 291 THR A C 1
ATOM 2302 O O . THR A 1 291 ? 63.715 15.656 -50.479 1.00 93.12 291 THR A O 1
ATOM 2305 N N . TYR A 1 292 ? 61.707 14.689 -50.196 1.00 90.88 292 TYR A N 1
ATOM 2306 C CA . TYR A 1 292 ? 61.892 13.702 -51.262 1.00 90.88 292 TYR A CA 1
ATOM 2307 C C . TYR A 1 292 ? 61.980 14.369 -52.643 1.00 90.88 292 TYR A C 1
ATOM 2309 O O . TYR A 1 292 ? 62.946 14.147 -53.366 1.00 90.88 292 TYR A O 1
ATOM 2317 N N . LEU A 1 293 ? 61.034 15.256 -52.979 1.00 88.25 293 LEU A N 1
ATOM 2318 C CA . LEU A 1 293 ? 61.024 15.974 -54.259 1.00 88.25 293 LEU A CA 1
ATOM 2319 C C . LEU A 1 293 ? 62.263 16.853 -54.447 1.00 88.25 293 LEU A C 1
ATOM 2321 O O . LEU A 1 293 ? 62.864 16.841 -55.517 1.00 88.25 293 LEU A O 1
ATOM 2325 N N . ILE A 1 294 ? 62.674 17.587 -53.409 1.00 89.62 294 ILE A N 1
ATOM 2326 C CA . ILE A 1 294 ? 63.902 18.385 -53.450 1.00 89.62 294 ILE A CA 1
ATOM 2327 C C . ILE A 1 294 ? 65.127 17.486 -53.553 1.00 89.62 294 ILE A C 1
ATOM 2329 O O . ILE A 1 294 ? 66.035 17.829 -54.297 1.00 89.62 294 ILE A O 1
ATOM 2333 N N . GLY A 1 295 ? 65.158 16.351 -52.851 1.00 85.19 295 GLY A N 1
ATOM 2334 C CA . GLY A 1 295 ? 66.276 15.406 -52.865 1.00 85.19 295 GLY A CA 1
ATOM 2335 C C . GLY A 1 295 ? 66.542 14.770 -54.232 1.00 85.19 295 GLY A C 1
ATOM 2336 O O . GLY A 1 295 ? 67.695 14.472 -54.541 1.00 85.19 295 GLY A O 1
ATOM 2337 N N . ILE A 1 296 ? 65.522 14.641 -55.088 1.00 83.56 296 ILE A N 1
ATOM 2338 C CA . ILE A 1 296 ? 65.681 14.150 -56.467 1.00 83.56 296 ILE A CA 1
ATOM 2339 C C . ILE A 1 296 ? 66.586 15.080 -57.290 1.00 83.56 296 ILE A C 1
ATOM 2341 O O . ILE A 1 296 ? 67.407 14.599 -58.066 1.00 83.56 296 ILE A O 1
ATOM 2345 N N . PHE A 1 297 ? 66.496 16.402 -57.106 1.00 80.56 297 PHE A N 1
ATOM 2346 C CA . PHE A 1 297 ? 67.274 17.366 -57.895 1.00 80.56 297 PHE A CA 1
ATOM 2347 C C . PHE A 1 297 ? 68.802 17.230 -57.739 1.00 80.56 297 PHE A C 1
ATOM 2349 O O . PHE A 1 297 ? 69.473 17.087 -58.762 1.00 80.56 297 PHE A O 1
ATOM 2356 N N . PRO A 1 298 ? 69.394 17.257 -56.526 1.00 81.19 298 PRO A N 1
ATOM 2357 C CA . PRO A 1 298 ? 70.829 17.078 -56.354 1.00 81.19 298 PRO A CA 1
ATOM 2358 C C . PRO A 1 298 ? 71.282 15.655 -56.693 1.00 81.19 298 PRO A C 1
ATOM 2360 O O . PRO A 1 298 ? 72.386 15.507 -57.203 1.00 81.19 298 PRO A O 1
ATOM 2363 N N . LEU A 1 299 ? 70.454 14.624 -56.479 1.00 79.75 299 LEU A N 1
ATOM 2364 C CA . LEU A 1 299 ? 70.791 13.250 -56.873 1.00 79.75 299 LEU A CA 1
ATOM 2365 C C . LEU A 1 299 ? 70.882 13.103 -58.399 1.00 79.75 299 LEU A C 1
ATOM 2367 O O . LEU A 1 299 ? 71.902 12.647 -58.907 1.00 79.75 299 LEU A O 1
ATOM 2371 N N . ALA A 1 300 ? 69.875 13.573 -59.139 1.00 74.38 300 ALA A N 1
ATOM 2372 C CA . ALA A 1 300 ? 69.887 13.555 -60.602 1.00 74.38 300 ALA A CA 1
ATOM 2373 C C . ALA A 1 300 ? 70.998 14.444 -61.186 1.00 74.38 300 ALA A C 1
ATOM 2375 O O . ALA A 1 300 ? 71.631 14.100 -62.186 1.00 74.38 300 ALA A O 1
ATOM 2376 N N . PHE A 1 301 ? 71.276 15.582 -60.543 1.00 74.31 301 PHE A N 1
ATOM 2377 C CA . PHE A 1 301 ? 72.397 16.438 -60.916 1.00 74.31 301 PHE A CA 1
ATOM 2378 C C . PHE A 1 301 ? 73.756 15.793 -60.608 1.00 74.31 301 PHE A C 1
ATOM 2380 O O . PHE A 1 301 ? 74.701 15.997 -61.360 1.00 74.31 301 PHE A O 1
ATOM 2387 N N . SER A 1 302 ? 73.880 15.004 -59.541 1.00 77.75 302 SER A N 1
ATOM 2388 C CA . SER A 1 302 ? 75.126 14.308 -59.206 1.00 77.75 302 SER A CA 1
ATOM 2389 C C . SER A 1 302 ? 75.432 13.142 -60.148 1.00 77.75 302 SER A C 1
ATOM 2391 O O . SER A 1 302 ? 76.606 12.855 -60.352 1.00 77.75 302 SER A O 1
ATOM 2393 N N . ASP A 1 303 ? 74.415 12.472 -60.696 1.00 72.44 303 ASP A N 1
ATOM 2394 C CA . ASP A 1 303 ? 74.596 11.312 -61.581 1.00 72.44 303 ASP A CA 1
ATOM 2395 C C . ASP A 1 303 ? 75.009 11.723 -63.006 1.00 72.44 303 ASP A C 1
ATOM 2397 O O . ASP A 1 303 ? 76.014 11.253 -63.534 1.00 72.44 303 ASP A O 1
ATOM 2401 N N . LYS A 1 304 ? 74.279 12.662 -63.631 1.00 66.50 304 LYS A N 1
ATOM 2402 C CA . LYS A 1 304 ? 74.497 13.040 -65.047 1.00 66.50 304 LYS A CA 1
ATOM 2403 C C . LYS A 1 304 ? 74.907 14.505 -65.261 1.00 66.50 304 LYS A C 1
ATOM 2405 O O . LYS A 1 304 ? 74.924 14.971 -66.403 1.00 66.50 304 LYS A O 1
ATOM 2410 N N . HIS A 1 305 ? 75.195 15.258 -64.190 1.00 67.31 305 HIS A N 1
ATOM 2411 C CA . HIS A 1 305 ? 75.606 16.679 -64.202 1.00 67.31 305 HIS A CA 1
ATOM 2412 C C . HIS A 1 305 ? 74.690 17.636 -64.994 1.00 67.31 305 HIS A C 1
ATOM 2414 O O . HIS A 1 305 ? 75.048 18.785 -65.255 1.00 67.31 305 HIS A O 1
ATOM 2420 N N . THR A 1 306 ? 73.485 17.191 -65.372 1.00 64.25 306 THR A N 1
ATOM 2421 C CA . THR A 1 306 ? 72.541 17.929 -66.217 1.00 64.25 306 THR A CA 1
ATOM 2422 C C . THR A 1 306 ? 71.093 17.589 -65.851 1.00 64.25 306 THR A C 1
ATOM 2424 O O . THR A 1 306 ? 70.717 16.430 -65.726 1.00 64.25 306 THR A O 1
ATOM 2427 N N . LEU A 1 307 ? 70.242 18.612 -65.713 1.00 62.47 307 LEU A N 1
ATOM 2428 C CA . LEU A 1 307 ? 68.826 18.453 -65.332 1.00 62.47 307 LEU A CA 1
ATOM 2429 C C . LEU A 1 307 ? 67.896 18.126 -66.515 1.00 62.47 307 LEU A C 1
ATOM 2431 O O . LEU A 1 307 ? 66.707 17.894 -66.318 1.00 62.47 307 LEU A O 1
ATOM 2435 N N . ARG A 1 308 ? 68.417 18.105 -67.753 1.00 63.78 308 ARG A N 1
ATOM 2436 C CA . ARG A 1 308 ? 67.619 17.853 -68.971 1.00 63.78 308 ARG A CA 1
ATOM 2437 C C . ARG A 1 308 ? 67.048 16.432 -69.036 1.00 63.78 308 ARG A C 1
ATOM 2439 O O . ARG A 1 308 ? 66.034 16.233 -69.692 1.00 63.78 308 ARG A O 1
ATOM 2446 N N . HIS A 1 309 ? 67.663 15.475 -68.341 1.00 65.31 309 HIS A N 1
ATOM 2447 C CA . HIS A 1 309 ? 67.241 14.073 -68.329 1.00 65.31 309 HIS A CA 1
ATOM 2448 C C . HIS A 1 309 ? 65.870 13.860 -67.663 1.00 65.31 309 HIS A C 1
ATOM 2450 O O . HIS A 1 309 ? 65.048 13.121 -68.188 1.00 65.31 309 HIS A O 1
ATOM 2456 N N . LEU A 1 310 ? 65.576 14.580 -66.572 1.00 64.44 310 LEU A N 1
ATOM 2457 C CA . LEU A 1 310 ? 64.299 14.483 -65.841 1.00 64.44 310 LEU A CA 1
ATOM 2458 C C . LEU A 1 310 ? 63.079 14.966 -66.650 1.00 64.44 310 LEU A C 1
ATOM 2460 O O . LEU A 1 310 ? 61.944 14.687 -66.277 1.00 64.44 310 LEU A O 1
ATOM 2464 N N . LEU A 1 311 ? 63.304 15.732 -67.721 1.00 65.81 311 LEU A N 1
ATOM 2465 C CA . LEU A 1 311 ? 62.259 16.365 -68.533 1.00 65.81 311 LEU A CA 1
ATOM 2466 C C . LEU A 1 311 ? 61.946 15.596 -69.824 1.00 65.81 311 LEU A C 1
ATOM 2468 O O . LEU A 1 311 ? 60.846 15.749 -70.349 1.00 65.81 311 LEU A O 1
ATOM 2472 N N . ASN A 1 312 ? 62.891 14.793 -70.326 1.00 62.72 312 ASN A N 1
ATOM 2473 C CA . ASN A 1 312 ? 62.762 14.104 -71.613 1.00 62.72 312 ASN A CA 1
ATOM 2474 C C . ASN A 1 312 ? 62.477 12.600 -71.494 1.00 62.72 312 ASN A C 1
ATOM 2476 O O . ASN A 1 312 ? 61.810 12.077 -72.379 1.00 62.72 312 ASN A O 1
ATOM 2480 N N . ASP A 1 313 ? 62.905 11.932 -70.419 1.00 60.69 313 ASP A N 1
ATOM 2481 C CA . ASP A 1 313 ? 62.606 10.515 -70.172 1.00 60.69 313 ASP A CA 1
ATOM 2482 C C . ASP A 1 313 ? 61.940 10.358 -68.803 1.00 60.69 313 ASP A C 1
ATOM 2484 O O . ASP A 1 313 ? 62.579 10.118 -67.781 1.00 60.69 313 ASP A O 1
ATOM 2488 N N . SER A 1 314 ? 60.614 10.496 -68.771 1.00 55.59 314 SER A N 1
ATOM 2489 C CA . SER A 1 314 ? 59.793 10.346 -67.558 1.00 55.59 314 SER A CA 1
ATOM 2490 C C . SER A 1 314 ? 59.636 8.891 -67.079 1.00 55.59 314 SER A C 1
ATOM 2492 O O . SER A 1 314 ? 58.827 8.627 -66.190 1.00 55.59 314 SER A O 1
ATOM 2494 N N . GLY A 1 315 ? 60.381 7.951 -67.676 1.00 56.62 315 GLY A N 1
ATOM 2495 C CA . GLY A 1 315 ? 60.271 6.506 -67.451 1.00 56.62 315 GLY A CA 1
ATOM 2496 C C . GLY A 1 315 ? 61.495 5.822 -66.834 1.00 56.62 315 GLY A C 1
ATOM 2497 O O . GLY A 1 315 ? 61.396 4.639 -66.523 1.00 56.62 315 GLY A O 1
ATOM 2498 N N . GLU A 1 316 ? 62.617 6.519 -66.630 1.00 53.66 316 GLU A N 1
ATOM 2499 C CA . GLU A 1 316 ? 63.760 5.996 -65.863 1.00 53.66 316 GLU A CA 1
ATOM 2500 C C . GLU A 1 316 ? 63.781 6.638 -64.470 1.00 53.66 316 GLU A C 1
ATOM 2502 O O . GLU A 1 316 ? 64.407 7.676 -64.248 1.00 53.66 316 GLU A O 1
ATOM 2507 N N . ILE A 1 317 ? 63.056 6.019 -63.537 1.00 43.69 317 ILE A N 1
ATOM 2508 C CA . ILE A 1 317 ? 63.244 6.170 -62.088 1.00 43.69 317 ILE A CA 1
ATOM 2509 C C . ILE A 1 317 ? 63.511 4.778 -61.527 1.00 43.69 317 ILE A C 1
ATOM 2511 O O . ILE A 1 317 ? 62.728 3.863 -61.874 1.00 43.69 317 ILE A O 1
#

Radius of gyration: 38.76 Å; chains: 1; bounding box: 106×41×113 Å

Sequence (317 aa):
KSKESYLFQNLLKGFPVSYVHGYIGDDNKLKEPELLVPGKQCLHFIIFSSEVKSSVRILGKQSESKVVVVARSSQWAVQEFLSSSTSRMFINLLVIAQSFKDDNDETMEAPYILYTHKLYTDGLGASQPVVLSSWTHGKYSRDVNLFPPKMTDGYAGHRFIVAAANQPPYVFRRIQSDRDGGNPRVVWDGIELRLLGLLAERNNFSIEILEPQEPNLGPGDAVSKEVTSGRADIGIAGMYFTSERTQGLDMSFSHSQDCAVFITLMSTALPRYRAILGPFHWHVWVALTFTYLIGIFPLAFSDKHTLRHLLNDSGEI

Secondary structure (DSSP, 8-state):
--HHHHHHHHHHTT-SS------B-TTS-BS-GGGGS--SS---EEEEES-TTHHHHHH--EEEEEEEEEE---HHHHHHHHHSTTGGGEEEEEEEEEPPPPTT-TTSPPPEEEEEEES-SSTT---EEEEEEEEETTEESS---SS--S-SSTTTTEEEEEEE--BTTTBEEEEE--TTSPPPEEEEESHHHHHHHHHHHHHTEEEEEE--S-GGG-HHHHHHHHHHTTS-SEEES-----HHHHTTS-PPPPS------------PPPPHHHHHHTTS-HHHHHHHHHHHHHHHHHHHHHHHS-TTHHHH-TT--

Foldseek 3Di:
DDPVVVVVVVVCVPPPDDDDDFDQDPVLETPCLVVLQDDPDADAEEDEEQAPLSVCVHNPADDDHAYEYEYQDDPVRVQVCQQDPSLNSHLRYKYWYWDDDDPPDPPADTKIWIKHWAWQPAQCTTIGIDTFFIDGPNDTPDDGDSGDHRQDQFNRAHEFEEEFDDDPQAKHWDFDDDPVRDDTDIDMDHDPVVVVVVVCVVRVYHYDYDYFPCCVVPQQVSQLCCCLVVVGVHYTRLDDDDPVSVRRDDDDPDPDDDDDDDDDDDPDDDPPVCVVPVVDDPVVVVVVVVCVVVVVVVVVCVPPVDPVCVVPCVPDD